Protein AF-A0A7X8UPE3-F1 (afdb_monomer)

Mean predicted aligned error: 8.44 Å

Sequence (335 aa):
MNKLCIMFLVTATVSAVQPLHAETIKPFEYFSVYSLGDIGSTASRSQADFDGAAGAGGDVWLTSSSIMSGSSDSYAMHAGGDFSVQWSGIVDGHVDAGGSIGMNGVTVTGNLYAGGDIYDYGWGNAMIGGSANAGGNVALSSRATVQASHSGVAYEPQVNHQAVSEDFRQTSEQVGNMAAMGSISNQYGKLVFVGSSGVNVVEVDQQTLRSAWGFTIIAPADAVVLINVLDTSVTLDSTTWEFQGGIEKEAVLLNMANAVTLALSQTNGVNILAPLASTQFQQGTVDGFLVVGNLYGGGQVSGGAFTGAIPEPVTSSLLAAAAMLLLRRRRTINS

Foldseek 3Di:
DDDDDDDDDDDDDPPPPDPDDLDPDPLQAAAQEEALEEEADPVFAEQAEEEAAYEYLYEHGHEVYEFHNPAQDAHRYEAAAEYEYEYCYEGRYEYEYQAEYEYAQYERLYEYFYQAEYEYPQHHAYEHNEEYAYCAYHYYDPRYYYPYYHGNHHGDGSDPSVVSLVVLLVLLVVLLPDDAPFEWDQDPLETEDEDEAEEGEYEDEQVSQQSHQAYEYAYAQNYAYEYEHADQEHEPADYHYHYHNNHDQLRYEYRHNNHQAYEAEEEDAHAYRANNYPYEHAEYEHLEGYYYNYHGHYYYYHPYGRPHDDDDPVVVVVVVVVVVVVVVVVVVVVD

pLDDT: mean 88.36, std 17.23, range [32.22, 98.75]

Radius of gyration: 24.31 Å; Cα contacts (8 Å, |Δi|>4): 967; chains: 1; bounding box: 47×86×64 Å

Secondary structure (DSSP, 8-state):
-------------------S------HHHHEEEEESS-BS-SSS-B--EEESEEEESS-EEEES-EEE-S-TTSEEEEESS-EEEEEEEEEESEEEESS-EEEEEEEESS-EEESS-EEE-SSS-EEESSEEEESS-EE--TTEE-SEEEESPPP--SS-HHHHHHHHHHHHHHHHTSPP-S-PEEETTEEEEE--SEEEEEEE-HHHHHH-SEEEEE--TTEEEEEEE--SEEEES-BEEEEETT--GGGEEEE-TT-SEEEE-S-B-SEEEEEEEEEEE-SSEEES-EEEEEEEE--EEES------PPPHHHHHHHHHHHHHHHHHHHSS--

Solvent-accessible surface area (backbone atoms only — not comparable to full-atom values): 16156 Å² total; per-residue (Å²): 143,81,86,86,81,85,81,83,82,80,82,78,79,80,74,78,80,73,78,85,71,60,72,86,75,54,60,50,73,55,34,15,34,38,18,48,28,27,32,26,34,98,92,48,51,13,37,32,37,34,40,28,21,34,37,20,35,23,35,34,21,38,31,57,21,42,28,42,35,86,37,48,90,38,61,14,37,42,21,45,23,33,33,32,43,32,49,72,23,40,33,33,7,21,38,39,18,52,22,31,35,42,38,21,19,26,39,30,48,13,37,39,39,14,38,24,33,33,34,47,77,78,50,62,54,29,38,33,62,25,40,41,37,6,33,34,47,60,53,69,45,98,49,48,47,61,73,44,78,36,56,62,39,85,61,76,77,76,65,62,41,69,61,49,40,48,49,51,43,52,49,30,48,52,61,57,68,52,73,64,76,59,70,70,44,77,59,94,50,26,36,39,35,77,54,52,74,39,82,36,33,33,68,46,50,48,69,62,58,56,66,16,65,24,39,38,42,34,20,35,60,69,23,23,41,41,36,34,33,72,41,46,63,41,59,49,72,46,42,48,63,43,67,33,71,60,27,56,56,40,25,34,38,42,32,20,52,56,13,48,32,34,38,32,56,26,50,32,56,42,21,37,39,22,51,57,8,46,28,42,25,61,29,44,33,36,44,15,20,41,34,24,18,24,40,34,40,34,25,33,36,30,74,46,31,50,72,45,84,74,83,68,77,60,61,62,53,52,49,50,51,51,50,51,52,52,57,54,57,61,59,69,74,78,113

Nearest PDB structures (foldseek):
  6eio-assembly1_A  TM=4.481E-01  e=5.326E-03  uncultured bacterium
  4nuh-assembly1_A  TM=4.992E-01  e=4.465E-02  Leucosporidium
  3wp9-assembly1_A  TM=4.685E-01  e=9.355E-02  Colwellia sp. SLW05
  6a8k-assembly1_A  TM=4.219E-01  e=1.293E-01  Fragilariopsis cylindrus
  5b5h-assembly1_A  TM=4.051E-01  e=1.485E-01  Typhula ishikariensis

Structure (mmCIF, N/CA/C/O backbone):
data_AF-A0A7X8UPE3-F1
#
_entry.id   AF-A0A7X8UPE3-F1
#
loop_
_atom_site.group_PDB
_atom_site.id
_atom_site.type_symbol
_atom_site.label_atom_id
_atom_site.label_alt_id
_atom_site.label_comp_id
_atom_site.label_asym_id
_atom_site.label_entity_id
_atom_site.label_seq_id
_atom_site.pdbx_PDB_ins_code
_atom_site.Cartn_x
_atom_site.Cartn_y
_atom_site.Cartn_z
_atom_site.occupancy
_atom_site.B_iso_or_equiv
_atom_site.auth_seq_id
_atom_site.auth_comp_id
_atom_site.auth_asym_id
_atom_site.auth_atom_id
_atom_site.pdbx_PDB_model_num
ATOM 1 N N . MET A 1 1 ? 18.181 -73.938 -11.596 1.00 41.88 1 MET A N 1
ATOM 2 C CA . MET A 1 1 ? 19.120 -72.819 -11.359 1.00 41.88 1 MET A CA 1
ATOM 3 C C . MET A 1 1 ? 18.610 -71.597 -12.112 1.00 41.88 1 MET A C 1
ATOM 5 O O . MET A 1 1 ? 19.017 -71.401 -13.244 1.00 41.88 1 MET A O 1
ATOM 9 N N . ASN A 1 2 ? 17.707 -70.810 -11.519 1.00 35.44 2 ASN A N 1
ATOM 10 C CA . ASN A 1 2 ? 17.216 -69.565 -12.121 1.00 35.44 2 ASN A CA 1
ATOM 11 C C . ASN A 1 2 ? 17.525 -68.408 -11.168 1.00 35.44 2 ASN A C 1
ATOM 13 O O . ASN A 1 2 ? 17.162 -68.450 -9.995 1.00 35.44 2 ASN A O 1
ATOM 17 N N . LYS A 1 3 ? 18.294 -67.442 -11.681 1.00 43.38 3 LYS A N 1
ATOM 18 C CA . LYS A 1 3 ? 18.873 -66.307 -10.958 1.00 43.38 3 LYS A CA 1
ATOM 19 C C . LYS A 1 3 ? 17.787 -65.302 -10.565 1.00 43.38 3 LYS A C 1
ATOM 21 O O . LYS A 1 3 ? 17.061 -64.807 -11.420 1.00 43.38 3 LYS A O 1
ATOM 26 N N . LEU A 1 4 ? 17.737 -64.990 -9.273 1.00 36.06 4 LEU A N 1
ATOM 27 C CA . LEU A 1 4 ? 16.983 -63.885 -8.692 1.00 36.06 4 LEU A CA 1
ATOM 28 C C . LEU A 1 4 ? 17.711 -62.573 -9.037 1.00 36.06 4 LEU A C 1
ATOM 30 O O . LEU A 1 4 ? 18.844 -62.367 -8.607 1.00 36.06 4 LEU A O 1
ATOM 34 N N . CYS A 1 5 ? 17.093 -61.716 -9.850 1.00 46.00 5 CYS A N 1
ATOM 35 C CA . CYS A 1 5 ? 17.631 -60.404 -10.205 1.00 46.00 5 CYS A CA 1
ATOM 36 C C . CYS A 1 5 ? 17.011 -59.362 -9.265 1.00 46.00 5 CYS A C 1
ATOM 38 O O . CYS A 1 5 ? 15.852 -58.988 -9.426 1.00 46.00 5 CYS A O 1
ATOM 40 N N . ILE A 1 6 ? 17.760 -58.950 -8.240 1.00 46.47 6 ILE A N 1
ATOM 41 C CA . ILE A 1 6 ? 17.358 -57.898 -7.299 1.00 46.47 6 ILE A CA 1
ATOM 42 C C . ILE A 1 6 ? 17.621 -56.549 -7.974 1.00 46.47 6 ILE A C 1
ATOM 44 O O . ILE A 1 6 ? 18.769 -56.179 -8.213 1.00 46.47 6 ILE A O 1
ATOM 48 N N . MET A 1 7 ? 16.550 -55.837 -8.313 1.00 43.53 7 MET A N 1
ATOM 49 C CA . MET A 1 7 ? 16.589 -54.491 -8.877 1.00 43.53 7 MET A CA 1
ATOM 50 C C . MET A 1 7 ? 16.612 -53.481 -7.722 1.00 43.53 7 MET A C 1
ATOM 52 O O . MET A 1 7 ? 15.623 -53.320 -7.012 1.00 43.53 7 MET A O 1
ATOM 56 N N . PHE A 1 8 ? 17.762 -52.842 -7.500 1.00 36.66 8 PHE A N 1
ATOM 57 C CA . PHE A 1 8 ? 17.907 -51.735 -6.554 1.00 36.66 8 PHE A CA 1
ATOM 58 C C . PHE A 1 8 ? 17.318 -50.463 -7.175 1.00 36.66 8 PHE A C 1
ATOM 60 O O . PHE A 1 8 ? 17.851 -49.940 -8.153 1.00 36.66 8 PHE A O 1
ATOM 67 N N . LEU A 1 9 ? 16.215 -49.972 -6.610 1.00 37.59 9 LEU A N 1
ATOM 68 C CA . LEU A 1 9 ? 15.663 -48.657 -6.917 1.00 37.59 9 LEU A CA 1
ATOM 69 C C . LEU A 1 9 ? 16.434 -47.620 -6.086 1.00 37.59 9 LEU A C 1
ATOM 71 O O . LEU A 1 9 ? 16.281 -47.558 -4.869 1.00 37.59 9 LEU A O 1
ATOM 75 N N . VAL A 1 10 ? 17.305 -46.847 -6.735 1.00 36.88 10 VAL A N 1
ATOM 76 C CA . VAL A 1 10 ? 17.992 -45.707 -6.116 1.00 36.88 10 VAL A CA 1
ATOM 77 C C . VAL A 1 10 ? 17.089 -44.488 -6.267 1.00 36.88 10 VAL A C 1
ATOM 79 O O . VAL A 1 10 ? 16.958 -43.932 -7.355 1.00 36.88 10 VAL A O 1
ATOM 82 N N . THR A 1 11 ? 16.436 -44.087 -5.180 1.00 37.97 11 THR A N 1
ATOM 83 C CA . THR A 1 11 ? 15.659 -42.847 -5.119 1.00 37.97 11 THR A CA 1
ATOM 84 C C . THR A 1 11 ? 16.636 -41.678 -4.997 1.00 37.97 11 THR A C 1
ATOM 86 O O . THR A 1 11 ? 17.198 -41.443 -3.930 1.00 37.97 11 THR A O 1
ATOM 89 N N . ALA A 1 12 ? 16.887 -40.964 -6.095 1.00 38.12 12 ALA A N 1
ATOM 90 C CA . ALA A 1 12 ? 17.659 -39.727 -6.059 1.00 38.12 12 ALA A CA 1
ATOM 91 C C . ALA A 1 12 ? 16.799 -38.623 -5.427 1.00 38.12 12 ALA A C 1
ATOM 93 O O . ALA A 1 12 ? 15.841 -38.143 -6.031 1.00 38.12 12 ALA A O 1
ATOM 94 N N . THR A 1 13 ? 17.119 -38.228 -4.196 1.00 38.00 13 THR A N 1
ATOM 95 C CA . THR A 1 13 ? 16.587 -37.003 -3.597 1.00 38.00 13 THR A CA 1
ATOM 96 C C . THR A 1 13 ? 17.258 -35.817 -4.277 1.00 38.00 13 THR A C 1
ATOM 98 O O . THR A 1 13 ? 18.436 -35.549 -4.046 1.00 38.00 13 THR A O 1
ATOM 101 N N . VAL A 1 14 ? 16.520 -35.120 -5.139 1.00 36.72 14 VAL A N 1
ATOM 102 C CA . VAL A 1 14 ? 16.924 -33.806 -5.642 1.00 36.72 14 VAL A CA 1
ATOM 103 C C . VAL A 1 14 ? 16.791 -32.828 -4.477 1.00 36.72 14 VAL A C 1
ATOM 105 O O . VAL A 1 14 ? 15.695 -32.377 -4.154 1.00 36.72 14 VAL A O 1
ATOM 108 N N . SER A 1 15 ? 17.901 -32.540 -3.800 1.00 35.50 15 SER A N 1
ATOM 109 C CA . SER A 1 15 ? 17.990 -31.387 -2.908 1.00 35.50 15 SER A CA 1
ATOM 110 C C . SER A 1 15 ? 17.950 -30.138 -3.781 1.00 35.50 15 SER A C 1
ATOM 112 O O . SER A 1 15 ? 18.930 -29.818 -4.452 1.00 35.50 15 SER A O 1
ATOM 114 N N . ALA A 1 16 ? 16.802 -29.462 -3.812 1.00 40.28 16 ALA A N 1
ATOM 115 C CA . ALA A 1 16 ? 16.708 -28.122 -4.367 1.00 40.28 16 ALA A CA 1
ATOM 116 C C . ALA A 1 16 ? 17.655 -27.224 -3.560 1.00 40.28 16 ALA A C 1
ATOM 118 O O . ALA A 1 16 ? 17.474 -27.029 -2.358 1.00 40.28 16 ALA A O 1
ATOM 119 N N . VAL A 1 17 ? 18.700 -26.729 -4.218 1.00 32.22 17 VAL A N 1
ATOM 120 C CA . VAL A 1 17 ? 19.528 -25.646 -3.696 1.00 32.22 17 VAL A CA 1
ATOM 121 C C . VAL A 1 17 ? 18.631 -24.414 -3.696 1.00 32.22 17 VAL A C 1
ATOM 123 O O . VAL A 1 17 ? 18.334 -23.869 -4.756 1.00 32.22 17 VAL A O 1
ATOM 126 N N . GLN A 1 18 ? 18.118 -24.031 -2.526 1.00 37.56 18 GLN A N 1
ATOM 127 C CA . GLN A 1 18 ? 17.455 -22.741 -2.378 1.00 37.56 18 GLN A CA 1
ATOM 128 C C . GLN A 1 18 ? 18.512 -21.646 -2.586 1.00 37.56 18 GLN A C 1
ATOM 130 O O . GLN A 1 18 ? 19.606 -21.766 -2.021 1.00 37.56 18 GLN A O 1
ATOM 135 N N . PRO A 1 19 ? 18.242 -20.621 -3.414 1.00 38.47 19 PRO A N 1
ATOM 136 C CA . PRO A 1 19 ? 19.160 -19.504 -3.566 1.00 38.47 19 PRO A CA 1
ATOM 137 C C . PRO A 1 19 ? 19.395 -18.826 -2.212 1.00 38.47 19 PRO A C 1
ATOM 139 O O . PRO A 1 19 ? 18.511 -18.775 -1.354 1.00 38.47 19 PRO A O 1
ATOM 142 N N . LEU A 1 20 ? 20.630 -18.364 -2.023 1.00 34.28 20 LEU A N 1
ATOM 143 C CA . LEU A 1 20 ? 21.103 -17.689 -0.822 1.00 34.28 20 LEU A CA 1
ATOM 144 C C . LEU A 1 20 ? 20.236 -16.442 -0.559 1.00 34.28 20 LEU A C 1
ATOM 146 O O . LEU A 1 20 ? 20.244 -15.514 -1.355 1.00 34.28 20 LEU A O 1
ATOM 150 N N . HIS A 1 21 ? 19.484 -16.490 0.543 1.00 38.34 21 HIS A N 1
ATOM 151 C CA . HIS A 1 21 ? 18.761 -15.425 1.247 1.00 38.34 21 HIS A CA 1
ATOM 152 C C . HIS A 1 21 ? 18.772 -14.020 0.611 1.00 38.34 21 HIS A C 1
ATOM 154 O O . HIS A 1 21 ? 19.684 -13.232 0.859 1.00 38.34 21 HIS A O 1
ATOM 160 N N . ALA A 1 22 ? 17.664 -13.659 -0.049 1.00 48.81 22 ALA A N 1
ATOM 161 C CA . ALA A 1 22 ? 17.124 -12.315 0.139 1.00 48.81 22 ALA A CA 1
ATOM 162 C C . ALA A 1 22 ? 16.981 -12.092 1.656 1.00 48.81 22 ALA A C 1
ATOM 164 O O . ALA A 1 22 ? 16.568 -13.012 2.377 1.00 48.81 22 ALA A O 1
ATOM 165 N N . GLU A 1 23 ? 17.393 -10.929 2.159 1.00 53.06 23 GLU A N 1
ATOM 166 C CA . GLU A 1 23 ? 17.145 -10.551 3.549 1.00 53.06 23 GLU A CA 1
ATOM 167 C C . GLU A 1 23 ? 15.670 -10.819 3.873 1.00 53.06 23 GLU A C 1
ATOM 169 O O . GLU A 1 23 ? 14.797 -10.558 3.044 1.00 53.06 23 GLU A O 1
ATOM 174 N N . THR A 1 24 ? 15.380 -11.423 5.030 1.00 70.88 24 THR A N 1
ATOM 175 C CA . THR A 1 24 ? 13.991 -11.696 5.413 1.00 70.88 24 THR A CA 1
ATOM 176 C C . THR A 1 24 ? 13.306 -10.361 5.673 1.00 70.88 24 THR A C 1
ATOM 178 O O . THR A 1 24 ? 13.353 -9.834 6.784 1.00 70.88 24 THR A O 1
ATOM 181 N N . ILE A 1 25 ? 12.697 -9.804 4.630 1.00 82.94 25 ILE A N 1
ATOM 182 C CA . ILE A 1 25 ? 11.876 -8.605 4.710 1.00 82.94 25 ILE A CA 1
ATOM 183 C C . ILE A 1 25 ? 10.758 -8.895 5.700 1.00 82.94 25 ILE A C 1
ATOM 185 O O . ILE A 1 25 ? 10.038 -9.882 5.554 1.00 82.94 25 ILE A O 1
ATOM 189 N N . LYS A 1 26 ? 10.628 -8.037 6.712 1.00 89.56 26 LYS A N 1
ATOM 190 C CA . LYS A 1 26 ? 9.495 -8.040 7.632 1.00 89.56 26 LYS A CA 1
ATOM 191 C C . LYS A 1 26 ? 8.388 -7.178 7.026 1.00 89.56 26 LYS A C 1
ATOM 193 O O . LYS A 1 26 ? 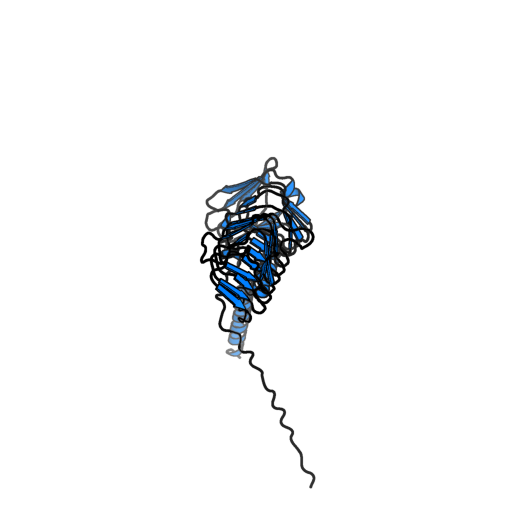8.512 -5.952 7.058 1.00 89.56 26 LYS A O 1
ATOM 198 N N . PRO A 1 27 ? 7.324 -7.763 6.460 1.00 91.69 27 PRO A N 1
ATOM 199 C CA . PRO A 1 27 ? 6.449 -7.017 5.559 1.00 91.69 27 PRO A CA 1
ATOM 200 C C . PRO A 1 27 ? 5.752 -5.815 6.207 1.00 91.69 27 PRO A C 1
ATOM 202 O O . PRO A 1 27 ? 5.665 -4.764 5.578 1.00 91.69 27 PRO A O 1
ATOM 205 N N . PHE A 1 28 ? 5.338 -5.942 7.473 1.00 90.88 28 PHE A N 1
ATOM 206 C CA . PHE A 1 28 ? 4.689 -4.878 8.256 1.00 90.88 28 PHE A CA 1
ATOM 207 C C . PHE A 1 28 ? 5.605 -3.700 8.630 1.00 90.88 28 PHE A C 1
ATOM 209 O O . PHE A 1 28 ? 5.109 -2.602 8.876 1.00 90.88 28 PHE A O 1
ATOM 216 N N . GLU A 1 29 ? 6.923 -3.924 8.689 1.00 89.75 29 GLU A N 1
ATOM 217 C CA . GLU A 1 29 ? 7.921 -2.880 8.979 1.00 89.75 29 GLU A CA 1
ATOM 218 C C . GLU A 1 29 ? 8.467 -2.245 7.689 1.00 89.75 29 GLU A C 1
ATOM 220 O O . GLU A 1 29 ? 9.027 -1.152 7.727 1.00 89.75 29 GLU A O 1
ATOM 225 N N . TYR A 1 30 ? 8.334 -2.938 6.554 1.00 91.94 30 TYR A N 1
ATOM 226 C CA . TYR A 1 30 ? 8.957 -2.554 5.293 1.00 91.94 30 TYR A CA 1
ATOM 227 C C . TYR A 1 30 ? 8.018 -1.786 4.363 1.00 91.94 30 TYR A C 1
ATOM 229 O O . TYR A 1 30 ? 8.342 -0.687 3.915 1.00 91.94 30 TYR A O 1
ATOM 237 N N . PHE A 1 31 ? 6.854 -2.364 4.059 1.00 94.38 31 PHE A N 1
ATOM 238 C CA . PHE A 1 31 ? 5.904 -1.752 3.140 1.00 94.38 31 PHE A CA 1
ATOM 239 C C . PHE A 1 31 ? 5.048 -0.724 3.870 1.00 94.38 31 PHE A C 1
ATOM 241 O O . PHE A 1 31 ? 4.570 -0.967 4.972 1.00 94.38 31 PHE A O 1
ATOM 248 N N . SER A 1 32 ? 4.800 0.410 3.224 1.00 95.44 32 SER A N 1
ATOM 249 C CA . SER A 1 32 ? 3.750 1.349 3.640 1.00 95.44 32 SER A CA 1
ATOM 250 C C . SER A 1 32 ? 2.418 0.996 2.980 1.00 95.44 32 SER A C 1
ATOM 252 O O . SER A 1 32 ? 1.364 1.077 3.612 1.00 95.44 32 SER A O 1
ATOM 254 N N . VAL A 1 33 ? 2.476 0.507 1.737 1.00 97.12 33 VAL A N 1
ATOM 255 C CA . VAL A 1 33 ? 1.335 -0.057 1.016 1.00 97.12 33 VAL A CA 1
ATOM 256 C C . VAL A 1 33 ? 1.715 -1.374 0.344 1.00 97.12 33 VAL A C 1
ATOM 258 O O . VAL A 1 33 ? 2.780 -1.482 -0.267 1.00 97.12 33 VAL A O 1
ATOM 261 N N . TYR A 1 34 ? 0.836 -2.371 0.426 1.00 97.94 34 TYR A N 1
ATOM 262 C CA . TYR A 1 34 ? 0.994 -3.618 -0.314 1.00 97.94 34 TYR A CA 1
ATOM 263 C C . TYR A 1 34 ? -0.334 -4.130 -0.880 1.00 97.94 34 TYR A C 1
ATOM 265 O O . TYR A 1 34 ? -1.337 -4.231 -0.173 1.00 97.94 34 TYR A O 1
ATOM 273 N N . SER A 1 35 ? -0.333 -4.494 -2.158 1.00 98.56 35 SER A N 1
ATOM 274 C CA . SER A 1 35 ? -1.429 -5.223 -2.797 1.00 98.56 35 SER A CA 1
ATOM 275 C C . SER A 1 35 ? -1.025 -6.682 -3.003 1.00 98.56 35 SER A C 1
ATOM 277 O O . SER A 1 35 ? 0.041 -6.951 -3.546 1.00 98.56 35 SER A O 1
ATOM 279 N N . LEU A 1 36 ? -1.841 -7.649 -2.581 1.00 98.62 36 LEU A N 1
ATOM 280 C CA . LEU A 1 36 ? -1.551 -9.072 -2.828 1.00 98.62 36 LEU A CA 1
ATOM 281 C C . LEU A 1 36 ? -1.682 -9.427 -4.320 1.00 98.62 36 LEU A C 1
ATOM 283 O O . LEU A 1 36 ? -1.036 -10.356 -4.798 1.00 98.62 36 LEU A O 1
ATOM 287 N N . GLY A 1 37 ? -2.519 -8.690 -5.043 1.00 98.56 37 GLY A N 1
ATOM 288 C CA . GLY A 1 37 ? -2.701 -8.741 -6.485 1.00 98.56 37 GLY A CA 1
ATOM 289 C C . GLY A 1 37 ? -2.183 -7.458 -7.118 1.00 98.56 37 GLY A C 1
ATOM 290 O O . GLY A 1 37 ? -1.025 -7.089 -6.919 1.00 98.56 37 GLY A O 1
ATOM 291 N N . ASP A 1 38 ? -3.045 -6.772 -7.861 1.00 98.62 38 ASP A N 1
ATOM 292 C CA . ASP A 1 38 ? -2.647 -5.641 -8.695 1.00 98.62 38 ASP A CA 1
ATOM 293 C C . ASP A 1 38 ? -2.796 -4.293 -7.974 1.00 98.62 38 ASP A C 1
ATOM 295 O O . ASP A 1 38 ? -3.618 -4.123 -7.063 1.00 98.62 38 ASP A O 1
ATOM 299 N N . ILE A 1 39 ? -2.032 -3.300 -8.431 1.00 98.50 39 ILE A N 1
ATOM 300 C CA . ILE A 1 39 ? -2.294 -1.879 -8.184 1.00 98.50 39 ILE A CA 1
ATOM 301 C C . ILE A 1 39 ? -2.672 -1.242 -9.520 1.00 98.50 39 ILE A C 1
ATOM 303 O O . ILE A 1 39 ? -1.837 -1.084 -10.404 1.00 98.50 39 ILE A O 1
ATOM 307 N N . GLY A 1 40 ? -3.926 -0.833 -9.679 1.00 98.00 40 GLY A N 1
ATOM 308 C CA . GLY A 1 40 ? -4.448 -0.341 -10.947 1.00 98.00 40 GLY A CA 1
ATOM 309 C C . GLY A 1 40 ? -4.645 -1.455 -11.979 1.00 98.00 40 GLY A C 1
ATOM 310 O O . GLY A 1 40 ? -4.561 -2.643 -11.695 1.00 98.00 40 GLY A O 1
ATOM 311 N N . SER A 1 41 ? -4.959 -1.061 -13.208 1.00 97.06 41 SER A N 1
ATOM 312 C CA . SER A 1 41 ? -5.021 -1.956 -14.368 1.00 97.06 41 SER A CA 1
ATOM 313 C C . SER A 1 41 ? -4.710 -1.189 -15.652 1.00 97.06 41 SER A C 1
ATOM 315 O O . SER A 1 41 ? -4.691 0.045 -15.670 1.00 97.06 41 SER A O 1
ATOM 317 N N . THR A 1 42 ? -4.558 -1.902 -16.767 1.00 94.00 42 THR A N 1
ATOM 318 C CA . THR A 1 42 ? -4.442 -1.290 -18.103 1.00 94.00 42 THR A CA 1
ATOM 319 C C . THR A 1 42 ? -5.642 -0.411 -18.473 1.00 94.00 42 THR A C 1
ATOM 321 O O . THR A 1 42 ? -5.471 0.594 -19.161 1.00 94.00 42 THR A O 1
ATOM 324 N N . ALA A 1 43 ? -6.846 -0.760 -18.006 1.00 93.75 43 ALA A N 1
ATOM 325 C CA . ALA A 1 43 ? -8.075 -0.003 -18.251 1.00 93.75 43 ALA A CA 1
ATOM 326 C C . ALA A 1 43 ? -8.289 1.148 -17.253 1.00 93.75 43 ALA A C 1
ATOM 328 O O . ALA A 1 43 ? -9.012 2.095 -17.554 1.00 93.75 43 ALA A O 1
ATOM 329 N N . SER A 1 44 ? -7.680 1.065 -16.069 1.00 93.06 44 SER A N 1
ATOM 330 C CA . SER A 1 44 ? -7.849 2.030 -14.984 1.00 93.06 44 SER A CA 1
ATOM 331 C C . SER A 1 44 ? -6.558 2.131 -14.176 1.00 93.06 44 SER A C 1
ATOM 333 O O . SER A 1 44 ? -6.405 1.475 -13.142 1.00 93.06 44 SER A O 1
ATOM 335 N N . ARG A 1 45 ? -5.620 2.946 -14.670 1.00 95.31 45 ARG A N 1
ATOM 336 C CA . ARG A 1 45 ? -4.368 3.258 -13.968 1.00 95.31 45 ARG A CA 1
ATOM 337 C C . ARG A 1 45 ? -4.669 3.986 -12.657 1.00 95.31 45 ARG A C 1
ATOM 339 O O . ARG A 1 45 ? -5.539 4.852 -12.622 1.00 95.31 45 ARG A O 1
ATOM 346 N N . SER A 1 46 ? -3.948 3.630 -11.604 1.00 94.88 46 SER A N 1
ATOM 347 C CA . SER A 1 46 ? -4.062 4.247 -10.285 1.00 94.88 46 SER A CA 1
ATOM 348 C C . SER A 1 46 ? -3.360 5.605 -10.278 1.00 94.88 46 SER A C 1
ATOM 350 O O . SER A 1 46 ? -2.234 5.704 -10.761 1.00 94.88 46 SER A O 1
ATOM 352 N N . GLN A 1 47 ? -4.006 6.631 -9.727 1.00 94.50 47 GLN A N 1
ATOM 353 C CA . GLN A 1 47 ? -3.429 7.962 -9.509 1.00 94.50 47 GLN A CA 1
ATOM 354 C C . GLN A 1 47 ? -3.119 8.147 -8.024 1.00 94.50 47 GLN A C 1
ATOM 356 O O . GLN A 1 47 ? -3.689 9.00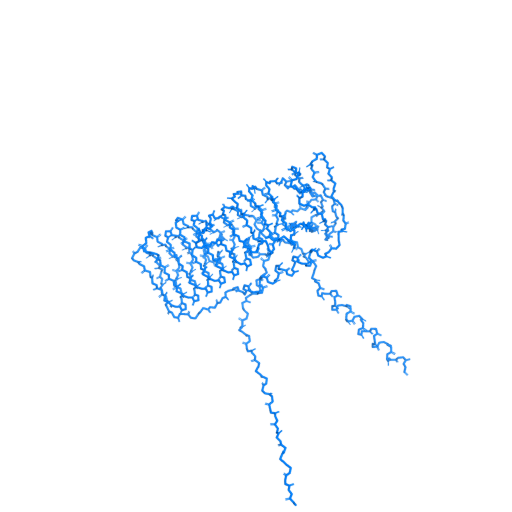3 -7.360 1.00 94.50 47 GLN A O 1
ATOM 361 N N . ALA A 1 48 ? -2.309 7.248 -7.478 1.00 91.69 48 ALA A N 1
ATOM 362 C CA . ALA A 1 48 ? -2.042 7.191 -6.046 1.00 91.69 48 ALA A CA 1
ATOM 363 C C . ALA A 1 48 ? -0.702 7.838 -5.687 1.00 91.69 48 ALA A C 1
ATOM 365 O O . ALA A 1 48 ? 0.217 7.833 -6.509 1.00 91.69 48 ALA A O 1
ATOM 366 N N . ASP A 1 49 ? -0.608 8.332 -4.456 1.00 95.38 49 ASP A N 1
ATOM 367 C CA . ASP A 1 49 ? 0.622 8.845 -3.857 1.00 95.38 49 ASP A CA 1
ATOM 368 C C . ASP A 1 49 ? 0.993 7.987 -2.645 1.00 95.38 49 ASP A C 1
ATOM 370 O O . ASP A 1 49 ? 0.159 7.747 -1.770 1.00 95.38 49 ASP A O 1
ATOM 374 N N . PHE A 1 50 ? 2.227 7.497 -2.593 1.00 96.00 50 PHE A N 1
ATOM 375 C CA . PHE A 1 50 ? 2.695 6.614 -1.527 1.00 96.00 50 PHE A CA 1
ATOM 376 C C . PHE A 1 50 ? 3.953 7.182 -0.875 1.00 96.00 50 PHE A C 1
ATOM 378 O O . PHE A 1 50 ? 4.973 7.346 -1.543 1.00 96.00 50 PHE A O 1
ATOM 385 N N . ASP A 1 51 ? 3.905 7.419 0.434 1.00 95.06 51 ASP A N 1
ATOM 386 C CA . ASP A 1 51 ? 5.098 7.716 1.225 1.00 95.06 51 ASP A CA 1
ATOM 387 C C . ASP A 1 51 ? 5.621 6.411 1.838 1.00 95.06 51 ASP A C 1
ATOM 389 O O . ASP A 1 51 ? 4.935 5.775 2.637 1.00 95.06 51 ASP A O 1
ATOM 393 N N . GLY A 1 52 ? 6.837 6.016 1.460 1.00 93.50 52 GLY A N 1
ATOM 394 C CA . GLY A 1 52 ? 7.470 4.749 1.825 1.00 93.50 52 GLY A CA 1
ATOM 395 C C . GLY A 1 52 ? 7.494 3.720 0.689 1.00 93.50 52 GLY A C 1
ATOM 396 O O . GLY A 1 52 ? 7.084 3.992 -0.440 1.00 93.50 52 GLY A O 1
ATOM 397 N N . ALA A 1 53 ? 8.019 2.527 0.984 1.00 94.62 53 ALA A N 1
ATOM 398 C CA . ALA A 1 53 ? 8.082 1.442 0.009 1.00 94.62 53 ALA A CA 1
ATOM 399 C C . ALA A 1 53 ? 6.676 0.904 -0.305 1.00 94.62 53 ALA A C 1
ATOM 401 O O . ALA A 1 53 ? 5.876 0.628 0.597 1.00 94.62 53 ALA A O 1
ATOM 402 N N . ALA A 1 54 ? 6.392 0.728 -1.591 1.00 96.75 54 ALA A N 1
ATOM 403 C CA . ALA A 1 54 ? 5.157 0.167 -2.114 1.00 96.75 54 ALA A CA 1
ATOM 404 C C . ALA A 1 54 ? 5.412 -1.202 -2.757 1.00 96.75 54 ALA A C 1
ATOM 406 O O . ALA A 1 54 ? 6.486 -1.469 -3.303 1.00 96.75 54 ALA A O 1
ATOM 407 N N . GLY A 1 55 ? 4.419 -2.087 -2.703 1.00 97.12 55 GLY A N 1
ATOM 408 C CA . GLY A 1 55 ? 4.532 -3.411 -3.300 1.00 97.12 55 GLY A CA 1
ATOM 409 C C . GLY A 1 55 ? 3.228 -3.944 -3.874 1.00 97.12 55 GLY A C 1
ATOM 410 O O . GLY A 1 55 ? 2.142 -3.627 -3.394 1.00 97.12 55 GLY A O 1
ATOM 411 N N . ALA A 1 56 ? 3.343 -4.782 -4.896 1.00 98.56 56 ALA A N 1
ATOM 412 C CA . ALA A 1 56 ? 2.237 -5.553 -5.440 1.00 98.56 56 ALA A CA 1
ATOM 413 C C . ALA A 1 56 ? 2.694 -6.977 -5.751 1.00 98.56 56 ALA A C 1
ATOM 415 O O . ALA A 1 56 ? 3.768 -7.168 -6.320 1.00 98.56 56 ALA A O 1
ATOM 416 N N . GLY A 1 57 ? 1.902 -7.982 -5.391 1.00 98.25 57 GLY A N 1
ATOM 417 C CA . GLY A 1 57 ? 2.144 -9.362 -5.812 1.00 98.25 57 GLY A CA 1
ATOM 418 C C . GLY A 1 57 ? 1.912 -9.583 -7.310 1.00 98.25 57 GLY A C 1
ATOM 419 O O . GLY A 1 57 ? 2.532 -10.471 -7.891 1.00 98.25 57 GLY A O 1
ATOM 420 N N . GLY A 1 58 ? 1.058 -8.762 -7.924 1.00 98.38 58 GLY A N 1
ATOM 421 C CA . GLY A 1 58 ? 0.745 -8.753 -9.350 1.00 98.38 58 GLY A CA 1
ATOM 422 C C . GLY A 1 58 ? 1.332 -7.552 -10.092 1.00 98.38 58 GLY A C 1
ATOM 423 O O . GLY A 1 58 ? 2.469 -7.138 -9.840 1.00 98.38 58 GLY A O 1
ATOM 424 N N . ASP A 1 59 ? 0.546 -7.018 -11.025 1.00 98.69 59 ASP A N 1
ATOM 425 C CA . ASP A 1 59 ? 0.933 -5.909 -11.893 1.00 98.69 59 ASP A CA 1
ATOM 426 C C . ASP A 1 59 ? 0.649 -4.550 -11.250 1.00 98.69 59 ASP A C 1
ATOM 428 O O . ASP A 1 59 ? -0.265 -4.372 -10.440 1.00 98.69 59 ASP A O 1
ATOM 432 N N . VAL A 1 60 ? 1.401 -3.538 -11.670 1.00 98.62 60 VAL A N 1
ATOM 433 C CA . VAL A 1 60 ? 1.282 -2.170 -11.167 1.00 98.62 60 VAL A CA 1
ATOM 434 C C . VAL A 1 60 ? 1.139 -1.204 -12.329 1.00 98.62 60 VAL A C 1
ATOM 436 O O . VAL A 1 60 ? 2.028 -1.049 -13.161 1.00 98.62 60 VAL A O 1
ATOM 439 N N . TRP A 1 61 ? 0.015 -0.501 -12.360 1.00 98.06 61 TRP A N 1
ATOM 440 C CA . TRP A 1 61 ? -0.392 0.412 -13.416 1.00 98.06 61 TRP A CA 1
ATOM 441 C C . TRP A 1 61 ? -0.677 1.786 -12.817 1.00 98.06 61 TRP A C 1
ATOM 443 O O . TRP A 1 61 ? -1.776 2.042 -12.328 1.00 98.06 61 TRP A O 1
ATOM 453 N N . LEU A 1 62 ? 0.298 2.691 -12.884 1.00 97.00 62 LEU A N 1
ATOM 454 C CA . LEU A 1 62 ? 0.217 4.032 -12.299 1.00 97.00 62 LEU A CA 1
ATOM 455 C C . LEU A 1 62 ? 0.063 5.127 -13.359 1.00 97.00 62 LEU A C 1
ATOM 457 O O . LEU A 1 62 ? 0.515 4.988 -14.503 1.00 97.00 62 LEU A O 1
ATOM 461 N N . THR A 1 63 ? -0.567 6.233 -12.979 1.00 95.75 63 THR A N 1
ATOM 462 C CA . THR A 1 63 ? -0.660 7.460 -13.773 1.00 95.75 63 THR A CA 1
ATOM 463 C C . THR A 1 63 ? -0.568 8.675 -12.866 1.00 95.75 63 THR A C 1
ATOM 465 O O . THR A 1 63 ? -1.334 8.756 -11.922 1.00 95.75 63 THR A O 1
ATOM 468 N N . SER A 1 64 ? 0.309 9.641 -13.150 1.00 94.56 64 SER A N 1
ATOM 469 C CA . SER A 1 64 ? 0.397 10.885 -12.350 1.00 94.56 64 SER A CA 1
ATOM 470 C C . SER A 1 64 ? 0.497 10.636 -10.845 1.00 94.56 64 SER A C 1
ATOM 472 O O . SER A 1 64 ? -0.189 11.278 -10.056 1.00 94.56 64 SER A O 1
ATOM 474 N N . SER A 1 65 ? 1.356 9.677 -10.501 1.00 95.00 65 SER A N 1
ATOM 475 C CA . SER A 1 65 ? 1.593 9.158 -9.156 1.00 95.00 65 SER A CA 1
ATOM 476 C C . SER A 1 65 ? 2.971 9.536 -8.638 1.00 95.00 65 SER A C 1
ATOM 478 O O . SER A 1 65 ? 3.931 9.594 -9.416 1.00 95.00 65 SER A O 1
ATOM 480 N N . SER A 1 66 ? 3.088 9.692 -7.324 1.00 95.62 66 SER A N 1
ATOM 481 C CA . SER A 1 66 ? 4.369 9.764 -6.628 1.00 95.62 66 SER A CA 1
ATOM 482 C C . SER A 1 66 ? 4.579 8.583 -5.677 1.00 95.62 66 SER A C 1
ATOM 484 O O . SER A 1 66 ? 3.659 8.140 -4.997 1.00 95.62 66 SER A O 1
ATOM 486 N N . ILE A 1 67 ? 5.797 8.046 -5.644 1.00 95.69 67 ILE A N 1
ATOM 487 C CA . ILE A 1 67 ? 6.237 7.072 -4.643 1.00 95.69 67 ILE A CA 1
ATOM 488 C C . ILE A 1 67 ? 7.506 7.628 -4.016 1.00 95.69 67 ILE A C 1
ATOM 490 O O . ILE A 1 67 ? 8.515 7.790 -4.703 1.00 95.69 67 ILE A O 1
ATOM 494 N N . MET A 1 68 ? 7.452 7.933 -2.727 1.00 93.62 68 MET A N 1
ATOM 495 C CA . MET A 1 68 ? 8.498 8.645 -2.009 1.00 93.62 68 MET A CA 1
ATOM 496 C C . MET A 1 68 ? 9.099 7.733 -0.942 1.00 93.62 68 MET A C 1
ATOM 498 O O . MET A 1 68 ? 8.660 7.743 0.204 1.00 93.62 68 MET A O 1
ATOM 502 N N . SER A 1 69 ? 10.114 6.937 -1.294 1.00 85.56 69 SER A N 1
ATOM 503 C CA . SER A 1 69 ? 10.740 6.013 -0.329 1.00 85.56 69 SER A CA 1
ATOM 504 C C . SER A 1 69 ? 11.619 6.715 0.717 1.00 85.56 69 SER A C 1
ATOM 506 O O . SER A 1 69 ? 12.015 6.106 1.710 1.00 85.56 69 SER A O 1
ATOM 508 N N . GLY A 1 70 ? 11.927 8.001 0.502 1.00 79.50 70 GLY A N 1
ATOM 509 C CA . GLY A 1 70 ? 12.763 8.820 1.381 1.00 79.50 70 GLY A CA 1
ATOM 510 C C . GLY A 1 70 ? 14.263 8.743 1.076 1.00 79.50 70 GLY A C 1
ATOM 511 O O . GLY A 1 70 ? 15.043 9.437 1.729 1.00 79.50 70 GLY A O 1
ATOM 512 N N . SER A 1 71 ? 14.678 7.924 0.101 1.00 82.69 71 SER A N 1
ATOM 513 C CA . SER A 1 71 ? 16.059 7.848 -0.386 1.00 82.69 71 SER A CA 1
ATOM 514 C C . SER A 1 71 ? 16.135 7.254 -1.795 1.00 82.69 71 SER A C 1
ATOM 516 O O . SER A 1 71 ? 15.516 6.232 -2.078 1.00 82.69 71 SER A O 1
ATOM 518 N N . SER A 1 72 ? 16.997 7.805 -2.654 1.00 81.56 72 SER A N 1
ATOM 519 C CA . SER A 1 72 ? 17.267 7.252 -3.991 1.00 81.56 72 SER A CA 1
ATOM 520 C C . SER A 1 72 ? 17.932 5.868 -3.975 1.00 81.56 72 SER A C 1
ATOM 522 O O . SER A 1 72 ? 17.885 5.153 -4.980 1.00 81.56 72 SER A O 1
ATOM 524 N N . ASP A 1 73 ? 18.549 5.503 -2.847 1.00 88.12 73 ASP A N 1
ATOM 525 C CA . ASP A 1 73 ? 19.255 4.230 -2.644 1.00 88.12 73 ASP A CA 1
ATOM 526 C C . ASP A 1 73 ? 18.353 3.135 -2.048 1.00 88.12 73 ASP A C 1
ATOM 528 O O . ASP A 1 73 ? 18.753 1.974 -1.963 1.00 88.12 73 ASP A O 1
ATOM 532 N N . SER A 1 74 ? 17.136 3.492 -1.629 1.00 92.06 74 SER A N 1
ATOM 533 C CA . SER A 1 74 ? 16.126 2.545 -1.152 1.00 92.06 74 SER A CA 1
ATOM 534 C C . SER A 1 74 ? 15.277 2.035 -2.312 1.00 92.06 74 SER A C 1
ATOM 536 O O . SER A 1 74 ? 15.154 2.694 -3.344 1.00 92.06 74 SER A O 1
ATOM 538 N N . TYR A 1 75 ? 14.635 0.878 -2.146 1.00 94.56 75 TYR A N 1
ATOM 539 C CA . TYR A 1 75 ? 13.580 0.462 -3.067 1.00 94.56 75 TYR A CA 1
ATOM 540 C C . TYR A 1 75 ? 12.291 1.215 -2.753 1.00 94.56 75 TYR A C 1
ATOM 542 O O . TYR A 1 75 ? 11.818 1.233 -1.618 1.00 94.56 75 TYR A O 1
ATOM 550 N N . ALA A 1 76 ? 11.741 1.848 -3.782 1.00 96.31 76 ALA A N 1
ATOM 551 C CA . ALA A 1 76 ? 10.460 2.527 -3.710 1.00 96.31 76 ALA A CA 1
ATOM 552 C C . ALA A 1 76 ? 9.314 1.598 -4.091 1.00 96.31 76 ALA A C 1
ATOM 554 O O . ALA A 1 76 ? 8.225 1.714 -3.537 1.00 96.31 76 ALA A O 1
ATOM 555 N N . MET A 1 77 ? 9.548 0.689 -5.039 1.00 97.06 77 MET A N 1
ATOM 556 C CA . MET A 1 77 ? 8.488 -0.113 -5.628 1.00 97.06 77 MET A CA 1
ATOM 557 C C . MET A 1 77 ? 8.959 -1.526 -5.963 1.00 97.06 77 MET A C 1
ATOM 559 O O . MET A 1 77 ? 9.963 -1.684 -6.655 1.00 97.06 77 MET A O 1
ATOM 563 N N . HIS A 1 78 ? 8.156 -2.510 -5.552 1.00 97.88 78 HIS A N 1
ATOM 564 C CA . HIS A 1 78 ? 8.309 -3.923 -5.899 1.00 97.88 78 HIS A CA 1
ATOM 565 C C . HIS A 1 78 ? 7.059 -4.446 -6.611 1.00 97.88 78 HIS A C 1
ATOM 567 O O . HIS A 1 78 ? 5.975 -4.453 -6.023 1.00 97.88 78 HIS A O 1
ATOM 573 N N . ALA A 1 79 ? 7.181 -4.932 -7.842 1.00 98.38 79 ALA A N 1
ATOM 574 C CA . ALA A 1 79 ? 6.082 -5.567 -8.568 1.00 98.38 79 ALA A CA 1
ATOM 575 C C . ALA A 1 79 ? 6.396 -7.042 -8.852 1.00 98.38 79 ALA A C 1
ATOM 577 O O . ALA A 1 79 ? 7.424 -7.365 -9.441 1.00 98.38 79 ALA A O 1
ATOM 578 N N . GLY A 1 80 ? 5.495 -7.954 -8.486 1.00 98.12 80 GLY A N 1
ATOM 579 C CA . GLY A 1 80 ? 5.635 -9.362 -8.861 1.00 98.12 80 GLY A CA 1
ATOM 580 C C . GLY A 1 80 ? 5.436 -9.595 -10.365 1.00 98.12 80 GLY A C 1
ATOM 581 O O . GLY A 1 80 ? 6.053 -10.497 -10.932 1.00 98.12 80 GLY A O 1
ATOM 582 N N . GLY A 1 81 ? 4.608 -8.765 -11.006 1.00 98.31 81 GLY A N 1
ATOM 583 C CA . GLY A 1 81 ? 4.346 -8.749 -12.445 1.00 98.31 81 GLY A CA 1
ATOM 584 C C . GLY A 1 81 ? 4.974 -7.549 -13.156 1.00 98.31 81 GLY A C 1
ATOM 585 O O . GLY A 1 81 ? 6.117 -7.175 -12.886 1.00 98.31 81 GLY A O 1
ATOM 586 N N . ASP A 1 82 ? 4.234 -6.958 -14.090 1.00 98.69 82 ASP A N 1
ATOM 587 C CA . ASP A 1 82 ? 4.655 -5.780 -14.847 1.00 98.69 82 ASP A CA 1
ATOM 588 C C . ASP A 1 82 ? 4.541 -4.502 -14.002 1.00 98.69 82 ASP A C 1
ATOM 590 O O . ASP A 1 82 ? 3.579 -4.300 -13.262 1.00 98.69 82 ASP A O 1
ATOM 594 N N . PHE A 1 83 ? 5.485 -3.575 -14.172 1.00 98.44 83 PHE A N 1
ATOM 595 C CA . PHE A 1 83 ? 5.381 -2.221 -13.632 1.00 98.44 83 PHE A CA 1
ATOM 596 C C . PHE A 1 83 ? 5.266 -1.220 -14.775 1.00 98.44 83 PHE A C 1
ATOM 598 O O . PHE A 1 83 ? 6.181 -1.034 -15.578 1.00 98.44 83 PHE A O 1
ATOM 605 N N . SER A 1 84 ? 4.140 -0.518 -14.850 1.00 97.44 84 SER A N 1
ATOM 606 C CA . SER A 1 84 ? 3.950 0.538 -15.824 1.00 97.44 84 SER A CA 1
ATOM 607 C C . SER A 1 84 ? 3.461 1.830 -15.205 1.00 97.44 84 SER A C 1
ATOM 609 O O . SER A 1 84 ? 2.355 1.922 -14.681 1.00 97.44 84 SER A O 1
ATOM 611 N N . VAL A 1 85 ? 4.228 2.889 -15.426 1.00 95.56 85 VAL A N 1
ATOM 612 C CA . VAL A 1 85 ? 3.940 4.239 -14.948 1.00 95.56 85 VAL A CA 1
ATOM 613 C C . VAL A 1 85 ? 3.929 5.210 -16.121 1.00 95.56 85 VAL A C 1
ATOM 615 O O . VAL A 1 85 ? 4.803 5.189 -16.991 1.00 95.56 85 VAL A O 1
ATOM 618 N N . GLN A 1 86 ? 2.898 6.044 -16.176 1.00 93.25 86 GLN A N 1
ATOM 619 C CA . GLN A 1 86 ? 2.737 7.049 -17.220 1.00 93.25 86 GLN A CA 1
ATOM 620 C C . GLN A 1 86 ? 2.420 8.417 -16.608 1.00 93.25 86 GLN A C 1
ATOM 622 O O . GLN A 1 86 ? 1.861 8.495 -15.521 1.00 93.25 86 GLN A O 1
ATOM 627 N N . TRP A 1 87 ? 2.727 9.485 -17.343 1.00 90.06 87 TRP A N 1
ATOM 628 C CA . TRP A 1 87 ? 2.282 10.860 -17.087 1.00 90.06 87 TRP A CA 1
ATOM 629 C C . TRP A 1 87 ? 2.761 11.473 -15.768 1.00 90.06 87 TRP A C 1
ATOM 631 O O . TRP A 1 87 ? 2.138 11.271 -14.737 1.00 90.06 87 TRP A O 1
ATOM 641 N N . SER A 1 88 ? 3.788 12.323 -15.814 1.00 83.19 88 SER A N 1
ATOM 642 C CA . SER A 1 88 ? 4.246 13.157 -14.688 1.00 83.19 88 SER A CA 1
ATOM 643 C C . SER A 1 88 ? 4.434 12.397 -13.366 1.00 83.19 88 SER A C 1
ATOM 645 O O . SER A 1 88 ? 4.118 12.929 -12.306 1.00 83.19 88 SER A O 1
ATOM 647 N N . GLY A 1 89 ? 4.929 11.158 -13.429 1.00 88.44 89 GLY A N 1
ATOM 648 C CA . GLY A 1 89 ? 5.173 10.340 -12.241 1.00 88.44 89 GLY A CA 1
ATOM 649 C C . GLY A 1 89 ? 6.554 10.580 -11.626 1.00 88.44 89 GLY A C 1
ATOM 650 O O . GLY A 1 89 ? 7.509 10.887 -12.346 1.00 88.44 89 GLY A O 1
ATOM 651 N N . ILE A 1 90 ? 6.672 10.396 -10.312 1.00 94.75 90 ILE A N 1
ATOM 652 C CA . ILE A 1 90 ? 7.955 10.409 -9.595 1.00 94.75 90 ILE A CA 1
ATOM 653 C C . ILE A 1 90 ? 8.066 9.128 -8.775 1.00 94.75 90 ILE A C 1
ATOM 655 O O . ILE A 1 90 ? 7.182 8.816 -7.990 1.00 94.75 90 ILE A O 1
ATOM 659 N N . VAL A 1 91 ? 9.161 8.399 -8.941 1.00 96.62 91 VAL A N 1
ATOM 660 C CA . VAL A 1 91 ? 9.508 7.254 -8.101 1.00 96.62 91 VAL A CA 1
ATOM 661 C C . VAL A 1 91 ? 10.871 7.536 -7.489 1.00 96.62 91 VAL A C 1
ATOM 663 O O . VAL A 1 91 ? 11.898 7.483 -8.168 1.00 96.62 91 VAL A O 1
ATOM 666 N N . ASP A 1 92 ? 10.874 7.913 -6.217 1.00 95.69 92 ASP A N 1
ATOM 667 C CA . ASP A 1 92 ? 12.089 8.215 -5.478 1.00 95.69 92 ASP A CA 1
ATOM 668 C C . ASP A 1 92 ? 12.666 6.942 -4.862 1.00 95.69 92 ASP A C 1
ATOM 670 O O . ASP A 1 92 ? 12.288 6.556 -3.757 1.00 95.69 92 ASP A O 1
ATOM 674 N N . GLY A 1 93 ? 13.534 6.270 -5.614 1.00 96.69 93 GLY A N 1
ATOM 675 C CA . GLY A 1 93 ? 14.189 5.025 -5.234 1.00 96.69 93 GLY A CA 1
ATOM 676 C C . GLY A 1 93 ? 14.387 4.075 -6.411 1.00 96.69 93 GLY A C 1
ATOM 677 O O . GLY A 1 93 ? 14.195 4.422 -7.581 1.00 96.69 93 GLY A O 1
ATOM 678 N N . HIS A 1 94 ? 14.809 2.859 -6.089 1.00 97.31 94 HIS A N 1
ATOM 679 C CA . HIS A 1 94 ? 14.897 1.736 -7.012 1.00 97.31 94 HIS A CA 1
ATOM 680 C C . HIS A 1 94 ? 13.513 1.134 -7.280 1.00 97.31 94 HIS A C 1
ATOM 682 O O . HIS A 1 94 ? 12.627 1.168 -6.421 1.00 97.31 94 HIS A O 1
ATOM 688 N N . VAL A 1 95 ? 13.352 0.555 -8.468 1.00 97.88 95 VAL A N 1
ATOM 689 C CA . VAL A 1 95 ? 12.165 -0.214 -8.853 1.00 97.88 95 VAL A CA 1
ATOM 690 C C . VAL A 1 95 ? 12.603 -1.581 -9.334 1.00 97.88 95 VAL A C 1
ATOM 692 O O . VAL A 1 95 ? 13.474 -1.676 -10.205 1.00 97.88 95 VAL A O 1
ATOM 695 N N . ASP A 1 96 ? 11.965 -2.625 -8.825 1.00 96.88 96 ASP A N 1
ATOM 696 C CA . ASP A 1 96 ? 12.066 -3.959 -9.394 1.00 96.88 96 ASP A CA 1
ATOM 697 C C . ASP A 1 96 ? 10.699 -4.531 -9.775 1.00 96.88 96 ASP A C 1
ATOM 699 O O . ASP A 1 96 ? 9.686 -4.315 -9.110 1.00 96.88 96 ASP A O 1
ATOM 703 N N . ALA A 1 97 ? 10.682 -5.241 -10.899 1.00 98.44 97 ALA A N 1
ATOM 704 C CA . ALA A 1 97 ? 9.503 -5.885 -11.447 1.00 98.44 97 ALA A CA 1
ATOM 705 C C . ALA A 1 97 ? 9.860 -7.290 -11.941 1.00 98.44 97 ALA A C 1
ATOM 707 O O . ALA A 1 97 ? 10.806 -7.459 -12.713 1.00 98.44 97 ALA A O 1
ATOM 708 N N . GLY A 1 98 ? 9.088 -8.300 -11.539 1.00 98.12 98 GLY A N 1
ATOM 709 C CA . GLY A 1 98 ? 9.230 -9.661 -12.061 1.00 98.12 98 GLY A CA 1
ATOM 710 C C . GLY A 1 98 ? 8.925 -9.755 -13.558 1.00 98.12 98 GLY A C 1
ATOM 711 O O . GLY A 1 98 ? 9.489 -10.597 -14.258 1.00 98.12 98 GLY A O 1
ATOM 712 N N . GLY A 1 99 ? 8.071 -8.860 -14.057 1.00 98.44 99 GLY A N 1
ATOM 713 C CA . GLY A 1 99 ? 7.749 -8.672 -15.464 1.00 98.44 99 GLY A CA 1
ATOM 714 C C . GLY A 1 99 ? 8.552 -7.550 -16.123 1.00 98.44 99 GLY A C 1
ATOM 715 O O . GLY A 1 99 ? 9.737 -7.346 -15.855 1.00 98.44 99 GLY A O 1
ATOM 716 N N . SER A 1 100 ? 7.906 -6.846 -17.046 1.00 98.69 100 SER A N 1
ATOM 717 C CA . SER A 1 100 ? 8.482 -5.731 -17.799 1.00 98.69 100 SER A CA 1
ATOM 718 C C . SER A 1 100 ? 8.237 -4.388 -17.110 1.00 98.69 100 SER A C 1
ATOM 720 O O . SER A 1 100 ? 7.235 -4.193 -16.422 1.00 98.69 100 SER A O 1
ATOM 722 N N . ILE A 1 101 ? 9.127 -3.424 -17.354 1.00 98.62 101 ILE A N 1
ATOM 723 C CA . ILE A 1 101 ? 8.984 -2.037 -16.904 1.00 98.62 101 ILE A CA 1
ATOM 724 C C . ILE A 1 101 ? 8.694 -1.131 -18.102 1.00 98.62 101 ILE A C 1
ATOM 726 O O . ILE A 1 101 ? 9.541 -0.944 -18.976 1.00 98.62 101 ILE A O 1
ATOM 730 N N . GLY A 1 102 ? 7.498 -0.541 -18.124 1.00 97.38 102 GLY A N 1
ATOM 731 C CA . GLY A 1 102 ? 7.041 0.355 -19.189 1.00 97.38 102 GLY A CA 1
ATOM 732 C C . GLY A 1 102 ? 6.796 1.778 -18.694 1.00 97.38 102 GLY A C 1
ATOM 733 O O . GLY A 1 102 ? 5.906 2.002 -17.871 1.00 97.38 102 GLY A O 1
ATOM 734 N N . MET A 1 103 ? 7.508 2.762 -19.241 1.00 95.81 103 MET A N 1
ATOM 735 C CA . MET A 1 103 ? 7.533 4.130 -18.702 1.00 95.81 103 MET A CA 1
ATOM 736 C C . MET A 1 103 ? 7.181 5.226 -19.715 1.00 95.81 103 MET A C 1
ATOM 738 O O . MET A 1 103 ? 7.505 5.146 -20.896 1.00 95.81 103 MET A O 1
ATOM 742 N N . ASN A 1 104 ? 6.535 6.302 -19.264 1.00 93.50 104 ASN A N 1
ATOM 743 C CA . ASN A 1 104 ? 6.311 7.509 -20.071 1.00 93.50 104 ASN A CA 1
ATOM 744 C C . ASN A 1 104 ? 6.177 8.733 -19.166 1.00 93.50 104 ASN A C 1
ATOM 746 O O . ASN A 1 104 ? 5.308 8.756 -18.300 1.00 93.50 104 ASN A O 1
ATOM 750 N N . GLY A 1 105 ? 6.988 9.770 -19.392 1.00 93.25 105 GLY A N 1
ATOM 751 C CA . GLY A 1 105 ? 6.832 11.022 -18.651 1.00 93.25 105 GLY A CA 1
ATOM 752 C C . GLY A 1 105 ? 7.109 10.871 -17.153 1.00 93.25 105 GLY A C 1
ATOM 753 O O . GLY A 1 105 ? 6.406 11.485 -16.358 1.00 93.25 105 GLY A O 1
ATOM 754 N N . VAL A 1 106 ? 8.053 10.011 -16.769 1.00 95.31 106 VAL A N 1
ATOM 755 C CA . VAL A 1 106 ? 8.329 9.643 -15.371 1.00 95.31 106 VAL A CA 1
ATOM 756 C C . VAL A 1 106 ? 9.779 9.935 -15.001 1.00 95.31 106 VAL A C 1
ATOM 758 O O . VAL A 1 106 ? 10.676 9.774 -15.830 1.00 95.31 106 VAL A O 1
ATOM 761 N N . THR A 1 107 ? 10.009 10.304 -13.746 1.00 96.62 107 THR A N 1
ATOM 762 C CA . THR A 1 107 ? 11.340 10.331 -13.138 1.00 96.62 107 THR A CA 1
ATOM 763 C C . THR A 1 107 ? 11.454 9.194 -12.134 1.00 96.62 107 THR A C 1
ATOM 765 O O . THR A 1 107 ? 10.686 9.144 -11.180 1.00 96.62 107 THR A O 1
ATOM 768 N N . VAL A 1 108 ? 12.431 8.315 -12.322 1.00 97.12 108 VAL A N 1
ATOM 769 C CA . VAL A 1 108 ? 12.867 7.329 -11.332 1.00 97.12 108 VAL A CA 1
ATOM 770 C C . VAL A 1 108 ? 14.250 7.751 -10.856 1.00 97.12 108 VAL A C 1
ATOM 772 O O . VAL A 1 108 ? 15.150 7.896 -11.680 1.00 97.12 108 VAL A O 1
ATOM 775 N N . THR A 1 109 ? 14.441 8.004 -9.562 1.00 97.06 109 THR A N 1
ATOM 776 C CA . THR A 1 109 ? 15.731 8.517 -9.055 1.00 97.06 109 THR A CA 1
ATOM 777 C C . THR A 1 109 ? 16.799 7.425 -8.949 1.00 97.06 109 THR A C 1
ATOM 779 O O . THR A 1 109 ? 17.986 7.732 -9.046 1.00 97.06 109 THR A O 1
ATOM 782 N N . GLY A 1 110 ? 16.391 6.159 -8.818 1.00 96.81 110 GLY A N 1
ATOM 783 C CA . GLY A 1 110 ? 17.276 5.009 -8.662 1.00 96.81 110 GLY A CA 1
ATOM 784 C C . GLY A 1 110 ? 17.431 4.122 -9.903 1.00 96.81 110 GLY A C 1
ATOM 785 O O . GLY A 1 110 ? 17.313 4.562 -11.050 1.00 96.81 110 GLY A O 1
ATOM 786 N N . ASN A 1 111 ? 17.744 2.848 -9.646 1.00 97.50 111 ASN A N 1
ATOM 787 C CA . ASN A 1 111 ? 17.917 1.802 -10.652 1.00 97.50 111 ASN A CA 1
ATOM 788 C C . ASN A 1 111 ? 16.587 1.128 -11.016 1.00 97.50 111 ASN A C 1
ATOM 790 O O . ASN A 1 111 ? 15.668 1.070 -10.200 1.00 97.50 111 ASN A O 1
ATOM 794 N N . LEU A 1 112 ? 16.530 0.556 -12.218 1.00 98.06 112 LEU A N 1
ATOM 795 C CA . LEU A 1 112 ? 15.450 -0.321 -12.665 1.00 98.06 112 LEU A CA 1
ATOM 796 C C . LEU A 1 112 ? 15.953 -1.754 -12.823 1.00 98.06 112 LEU A C 1
ATOM 798 O O . LEU A 1 112 ? 16.997 -1.978 -13.448 1.00 98.06 112 LEU A O 1
ATOM 802 N N . TYR A 1 113 ? 15.172 -2.707 -12.323 1.00 98.44 113 TYR A N 1
ATOM 803 C CA . TYR A 1 113 ? 15.417 -4.140 -12.454 1.00 98.44 113 TYR A CA 1
ATOM 804 C C . TYR A 1 113 ? 14.159 -4.831 -12.983 1.00 98.44 113 TYR A C 1
ATOM 806 O O . TYR A 1 113 ? 13.133 -4.835 -12.314 1.00 98.44 113 TYR A O 1
ATOM 814 N N . ALA A 1 114 ? 14.220 -5.411 -14.177 1.00 98.50 114 ALA A N 1
ATOM 815 C CA . ALA A 1 114 ? 13.084 -6.102 -14.785 1.00 98.50 114 ALA A CA 1
ATOM 816 C C . ALA A 1 114 ? 13.435 -7.558 -15.098 1.00 98.50 114 ALA A C 1
ATOM 818 O O . ALA A 1 114 ? 14.494 -7.829 -15.668 1.00 98.50 114 ALA A O 1
ATOM 819 N N . GLY A 1 115 ? 12.531 -8.491 -14.798 1.00 98.38 115 GLY A N 1
ATOM 820 C CA . GLY A 1 115 ? 12.605 -9.859 -15.319 1.00 98.38 115 GLY A CA 1
ATOM 821 C C . GLY A 1 115 ? 12.347 -9.933 -16.826 1.00 98.38 115 GLY A C 1
ATOM 822 O O . GLY A 1 115 ? 12.934 -10.770 -17.514 1.00 98.38 115 GLY A O 1
ATOM 823 N N . GLY A 1 116 ? 11.514 -9.025 -17.340 1.00 98.38 116 GLY A N 1
ATOM 824 C CA . GLY A 1 116 ? 11.200 -8.848 -18.755 1.00 98.38 116 GLY A CA 1
ATOM 825 C C . GLY A 1 116 ? 11.982 -7.709 -19.411 1.00 98.38 116 GLY A C 1
ATOM 826 O O . GLY A 1 116 ? 13.183 -7.546 -19.189 1.00 98.38 116 GLY A O 1
ATOM 827 N N . ASP A 1 117 ? 11.292 -6.931 -20.244 1.00 98.69 117 ASP A N 1
ATOM 828 C CA . ASP A 1 117 ? 11.865 -5.800 -20.979 1.00 98.69 117 ASP A CA 1
ATOM 829 C C . ASP A 1 117 ? 11.791 -4.497 -20.166 1.00 98.69 117 ASP A C 1
ATOM 831 O O . ASP A 1 117 ? 10.910 -4.320 -19.326 1.00 98.69 117 ASP A O 1
ATOM 835 N N . ILE A 1 118 ? 12.671 -3.540 -20.466 1.00 98.62 118 ILE A N 1
ATOM 836 C CA . ILE A 1 118 ? 12.536 -2.144 -20.024 1.00 98.62 118 ILE A CA 1
ATOM 837 C C . ILE A 1 118 ? 12.354 -1.279 -21.262 1.00 98.62 118 ILE A C 1
ATOM 839 O O . ILE A 1 118 ? 13.224 -1.250 -22.134 1.00 98.62 118 ILE A O 1
ATOM 843 N N . TYR A 1 119 ? 11.248 -0.548 -21.340 1.00 97.88 119 TYR A N 1
ATOM 844 C CA . TYR A 1 119 ? 10.939 0.296 -22.490 1.00 97.88 119 TYR A CA 1
ATOM 845 C C . TYR A 1 119 ? 10.246 1.594 -22.081 1.00 97.88 119 TYR A C 1
ATOM 847 O O . TYR A 1 119 ? 9.588 1.685 -21.041 1.00 97.88 119 TYR A O 1
ATOM 855 N N . ASP A 1 120 ? 10.365 2.613 -22.929 1.00 95.44 120 ASP A N 1
ATOM 856 C CA . ASP A 1 120 ? 9.503 3.785 -22.869 1.00 95.44 120 ASP A CA 1
ATOM 857 C C . ASP A 1 120 ? 8.496 3.782 -24.021 1.00 95.44 120 ASP A C 1
ATOM 859 O O . ASP A 1 120 ? 8.725 3.221 -25.092 1.00 95.44 120 ASP A O 1
ATOM 863 N N . TYR A 1 121 ? 7.355 4.435 -23.818 1.00 91.88 121 TYR A N 1
ATOM 864 C CA . TYR A 1 121 ? 6.306 4.458 -24.838 1.00 91.88 121 TYR A CA 1
ATOM 865 C C . TYR A 1 121 ? 6.615 5.407 -26.015 1.00 91.88 121 TYR A C 1
ATOM 867 O O . TYR A 1 121 ? 5.830 5.448 -26.959 1.00 91.88 121 TYR A O 1
ATOM 875 N N . GLY A 1 122 ? 7.723 6.164 -25.994 1.00 85.69 122 GLY A N 1
ATOM 876 C CA . GLY A 1 122 ? 8.157 7.042 -27.093 1.00 85.69 122 GLY A CA 1
ATOM 877 C C . GLY A 1 122 ? 7.538 8.449 -27.107 1.00 85.69 122 GLY A C 1
ATOM 878 O O . GLY A 1 122 ? 7.795 9.244 -28.016 1.00 85.69 122 GLY A O 1
ATOM 879 N N . TRP A 1 123 ? 6.750 8.789 -26.089 1.00 81.56 123 TRP A N 1
ATOM 880 C CA . TRP A 1 123 ? 6.135 10.103 -25.869 1.00 81.56 123 TRP A CA 1
ATOM 881 C C . TRP A 1 123 ? 6.426 10.498 -24.416 1.00 81.56 123 TRP A C 1
ATOM 883 O O . TRP A 1 123 ? 6.602 9.615 -23.585 1.00 81.56 123 TRP A O 1
ATOM 893 N N . GLY A 1 124 ? 6.522 11.797 -24.111 1.00 86.12 124 GLY A N 1
ATOM 894 C CA . GLY A 1 124 ? 6.998 12.267 -22.799 1.00 86.12 124 GLY A CA 1
ATOM 895 C C . GLY A 1 124 ? 8.505 12.055 -22.589 1.00 86.12 124 GLY A C 1
ATOM 896 O O . GLY A 1 124 ? 9.139 11.299 -23.318 1.00 86.12 124 GLY A O 1
ATOM 897 N N . ASN A 1 125 ? 9.097 12.769 -21.632 1.00 92.69 125 ASN A N 1
ATOM 898 C CA . ASN A 1 125 ? 10.499 12.568 -21.256 1.00 92.69 125 ASN A CA 1
ATOM 899 C C . ASN A 1 125 ? 10.547 11.631 -20.049 1.00 92.69 125 ASN A C 1
ATOM 901 O O . ASN A 1 125 ? 9.846 11.883 -19.071 1.00 92.69 125 ASN A O 1
ATOM 905 N N . ALA A 1 126 ? 11.351 10.574 -20.118 1.00 94.88 126 ALA A N 1
ATOM 906 C CA . ALA A 1 126 ? 11.606 9.696 -18.981 1.00 94.88 126 ALA A CA 1
ATOM 907 C C . ALA A 1 126 ? 13.027 9.934 -18.460 1.00 94.88 126 ALA A C 1
ATOM 909 O O . ALA A 1 126 ? 13.950 10.115 -19.252 1.00 94.88 126 ALA A O 1
ATOM 910 N N . MET A 1 127 ? 13.211 9.936 -17.146 1.00 96.12 127 MET A N 1
ATOM 911 C CA . MET A 1 127 ? 14.524 10.038 -16.518 1.00 96.12 127 MET A CA 1
ATOM 912 C C . MET A 1 127 ? 14.720 8.869 -15.567 1.00 96.12 127 MET A C 1
ATOM 914 O O . MET A 1 127 ? 13.914 8.666 -14.667 1.00 96.12 127 MET A O 1
ATOM 918 N N . ILE A 1 128 ? 15.809 8.135 -15.757 1.00 97.12 128 ILE A N 1
ATOM 919 C CA . ILE A 1 128 ? 16.285 7.088 -14.861 1.00 97.12 128 ILE A CA 1
ATOM 920 C C . ILE A 1 128 ? 17.599 7.595 -14.272 1.00 97.12 128 ILE A C 1
ATOM 922 O O . ILE A 1 128 ? 18.590 7.773 -14.984 1.00 97.12 128 ILE A O 1
ATOM 926 N N . GLY A 1 129 ? 17.587 7.885 -12.976 1.00 96.56 129 GLY A N 1
ATOM 927 C CA . GLY A 1 129 ? 18.731 8.416 -12.249 1.00 96.56 129 GLY A CA 1
ATOM 928 C C . GLY A 1 129 ? 19.863 7.404 -12.101 1.00 96.56 129 GLY A C 1
ATOM 929 O O . GLY A 1 129 ? 21.003 7.832 -11.964 1.00 96.56 129 GLY A O 1
ATOM 930 N N . GLY A 1 130 ? 19.573 6.102 -12.199 1.00 96.75 130 GLY A N 1
ATOM 931 C CA . GLY A 1 130 ? 20.545 5.008 -12.187 1.00 96.75 130 GLY A CA 1
ATOM 932 C C . GLY A 1 130 ? 20.637 4.223 -13.503 1.00 96.75 130 GLY A C 1
ATOM 933 O O . GLY A 1 130 ? 20.523 4.764 -14.608 1.00 96.75 130 GLY A O 1
ATOM 934 N N . SER A 1 131 ? 20.882 2.919 -13.373 1.00 97.81 131 SER A N 1
ATOM 935 C CA . SER A 1 131 ? 20.980 1.961 -14.480 1.00 97.81 131 SER A CA 1
ATOM 936 C C . SER A 1 131 ? 19.652 1.250 -14.743 1.00 97.81 131 SER A C 1
ATOM 938 O O . SER A 1 131 ? 18.861 1.034 -13.828 1.00 97.81 131 SER A O 1
ATOM 940 N N . ALA A 1 132 ? 19.441 0.827 -15.989 1.00 98.38 132 ALA A N 1
ATOM 941 C CA . ALA A 1 132 ? 18.359 -0.068 -16.385 1.00 98.38 132 ALA A CA 1
ATOM 942 C C . ALA A 1 132 ? 18.911 -1.475 -16.650 1.00 98.38 132 ALA A C 1
ATOM 944 O O . ALA A 1 132 ? 19.725 -1.651 -17.559 1.00 98.38 132 ALA A O 1
ATOM 945 N N . ASN A 1 133 ? 18.471 -2.461 -15.868 1.00 98.44 133 ASN A N 1
ATOM 946 C CA . ASN A 1 133 ? 18.899 -3.856 -15.960 1.00 98.44 133 ASN A CA 1
ATOM 947 C C . ASN A 1 133 ? 17.690 -4.742 -16.273 1.00 98.44 133 ASN A C 1
ATOM 949 O O . ASN A 1 133 ? 16.761 -4.823 -15.473 1.00 98.44 133 ASN A O 1
ATOM 953 N N . ALA A 1 134 ? 17.699 -5.395 -17.430 1.00 98.50 134 ALA A N 1
ATOM 954 C CA . ALA A 1 134 ? 16.589 -6.208 -17.910 1.00 98.50 134 ALA A CA 1
ATOM 955 C C . ALA A 1 134 ? 17.043 -7.643 -18.187 1.00 98.50 134 ALA A C 1
ATOM 957 O O . ALA A 1 134 ? 18.070 -7.844 -18.841 1.00 98.50 134 ALA A O 1
ATOM 958 N N . GLY A 1 135 ? 16.246 -8.628 -17.767 1.00 98.38 135 GLY A N 1
ATOM 959 C CA . GLY A 1 135 ? 16.364 -10.017 -18.223 1.00 98.38 135 GLY A CA 1
ATOM 960 C C . GLY A 1 135 ? 16.080 -10.161 -19.717 1.00 98.38 135 GLY A C 1
ATOM 961 O O . GLY A 1 135 ? 16.714 -10.970 -20.396 1.00 98.38 135 GLY A O 1
ATOM 962 N N . GLY A 1 136 ? 15.182 -9.323 -20.236 1.00 98.25 136 GLY A N 1
ATOM 963 C CA . GLY A 1 136 ? 14.932 -9.126 -21.656 1.00 98.25 136 GLY A CA 1
ATOM 964 C C . GLY A 1 136 ? 15.797 -8.015 -22.254 1.00 98.25 136 GLY A C 1
ATOM 965 O O . GLY A 1 136 ? 17.017 -7.966 -22.074 1.00 98.25 136 GLY A O 1
ATOM 966 N N . ASN A 1 137 ? 15.163 -7.126 -23.012 1.00 98.31 137 ASN A N 1
ATOM 967 C CA . ASN A 1 137 ? 15.801 -6.022 -23.711 1.00 98.31 137 ASN A CA 1
ATOM 968 C C . ASN A 1 137 ? 15.531 -4.667 -23.041 1.00 98.31 137 ASN A C 1
ATOM 970 O O . ASN A 1 137 ? 14.416 -4.380 -22.616 1.00 98.31 137 ASN A O 1
ATOM 974 N N . VAL A 1 138 ? 16.534 -3.786 -23.041 1.00 98.44 138 VAL A N 1
ATOM 975 C CA . VAL A 1 138 ? 16.363 -2.360 -22.738 1.00 98.44 138 VAL A CA 1
ATOM 976 C C . VAL A 1 138 ? 16.184 -1.588 -24.051 1.00 98.44 138 VAL A C 1
ATOM 978 O O . VAL A 1 138 ? 17.138 -1.382 -24.802 1.00 98.44 138 VAL A O 1
ATOM 981 N N . ALA A 1 139 ? 14.951 -1.171 -24.345 1.00 97.00 139 ALA A N 1
ATOM 982 C CA . ALA A 1 139 ? 14.554 -0.456 -25.558 1.00 97.00 139 ALA A CA 1
ATOM 983 C C . ALA A 1 139 ? 14.062 0.959 -25.224 1.00 97.00 139 ALA A C 1
ATOM 985 O O . ALA A 1 139 ? 12.861 1.213 -25.147 1.00 97.00 139 ALA A O 1
ATOM 986 N N . LEU A 1 140 ? 15.007 1.880 -25.027 1.00 96.75 140 LEU A N 1
ATOM 987 C CA . LEU A 1 140 ? 14.727 3.275 -24.692 1.00 96.75 140 LEU A CA 1
ATOM 988 C C . LEU A 1 140 ? 14.873 4.192 -25.919 1.00 96.75 140 LEU A C 1
ATOM 990 O O . LEU A 1 140 ? 15.837 4.103 -26.681 1.00 96.75 140 LEU A O 1
ATOM 994 N N . SER A 1 141 ? 13.911 5.088 -26.113 1.00 95.62 141 SER A N 1
ATOM 995 C CA . SER A 1 141 ? 13.887 6.113 -27.148 1.00 95.62 141 SER A CA 1
ATOM 996 C C . SER A 1 141 ? 14.835 7.266 -26.810 1.00 95.62 141 SER A C 1
ATOM 998 O O . SER A 1 141 ? 15.316 7.414 -25.688 1.00 95.62 141 SER A O 1
ATOM 1000 N N . SER A 1 142 ? 15.048 8.174 -27.766 1.00 94.62 142 SER A N 1
ATOM 1001 C CA . SER A 1 142 ? 15.869 9.375 -27.554 1.00 94.62 142 SER A CA 1
ATOM 1002 C C . SER A 1 142 ? 15.281 10.378 -26.547 1.00 94.62 142 SER A C 1
ATOM 1004 O O . SER A 1 142 ? 15.872 11.435 -26.335 1.00 94.62 142 SER A O 1
ATOM 1006 N N . ARG A 1 143 ? 14.089 10.112 -25.994 1.00 93.94 143 ARG A N 1
ATOM 1007 C CA . ARG A 1 143 ? 13.427 10.940 -24.972 1.00 93.94 143 ARG A CA 1
ATOM 1008 C C . ARG A 1 143 ? 13.662 10.433 -23.550 1.00 93.94 143 ARG A C 1
ATOM 1010 O O . ARG A 1 143 ? 13.283 11.121 -22.602 1.00 93.94 143 ARG A O 1
ATOM 1017 N N . ALA A 1 144 ? 14.255 9.253 -23.403 1.00 95.62 144 ALA A N 1
ATOM 1018 C CA . ALA A 1 144 ? 14.630 8.701 -22.116 1.00 95.62 144 ALA A CA 1
ATOM 1019 C C . ALA A 1 144 ? 16.104 9.003 -21.816 1.00 95.62 144 ALA A C 1
ATOM 1021 O O . ALA A 1 144 ? 16.969 8.866 -22.684 1.00 95.62 144 ALA A O 1
ATOM 1022 N N . THR A 1 145 ? 16.398 9.399 -20.582 1.00 96.69 145 THR A N 1
ATOM 1023 C CA . THR A 1 145 ? 17.764 9.486 -20.060 1.00 96.69 145 THR A CA 1
ATOM 1024 C C . THR A 1 145 ? 18.002 8.370 -19.052 1.00 96.69 145 THR A C 1
ATOM 1026 O O . THR A 1 145 ? 17.131 8.046 -18.249 1.00 96.69 145 THR A O 1
ATOM 1029 N N . VAL A 1 146 ? 19.183 7.762 -19.116 1.00 97.44 146 VAL A N 1
ATOM 1030 C CA . VAL A 1 146 ? 19.607 6.651 -18.259 1.00 97.44 146 VAL A CA 1
ATOM 1031 C C . VAL A 1 146 ? 21.126 6.690 -18.130 1.00 97.44 146 VAL A C 1
ATOM 1033 O O . VAL A 1 146 ? 21.802 7.117 -19.069 1.00 97.44 146 VAL A O 1
ATOM 1036 N N . GLN A 1 147 ? 21.681 6.263 -16.995 1.00 96.88 147 GLN A N 1
ATOM 1037 C CA . GLN A 1 147 ? 23.139 6.224 -16.831 1.00 96.88 147 GLN A CA 1
ATOM 1038 C C . GLN A 1 147 ? 23.779 5.075 -17.616 1.00 96.88 147 GLN A C 1
ATOM 1040 O O . GLN A 1 147 ? 24.808 5.260 -18.264 1.00 96.88 147 GLN A O 1
ATOM 1045 N N . ALA A 1 148 ? 23.166 3.893 -17.562 1.00 97.50 148 ALA A N 1
ATOM 1046 C CA . ALA A 1 148 ? 23.602 2.702 -18.280 1.00 97.50 148 ALA A CA 1
ATOM 1047 C C . ALA A 1 148 ? 22.416 1.778 -18.579 1.00 97.50 148 ALA A C 1
ATOM 1049 O O . ALA A 1 148 ? 21.423 1.757 -17.851 1.00 97.50 148 ALA A O 1
ATOM 1050 N N . SER A 1 149 ? 22.526 0.995 -19.649 1.00 98.12 149 SER A N 1
ATOM 1051 C CA . SER A 1 149 ? 21.503 0.034 -20.064 1.00 98.12 149 SER A CA 1
ATOM 1052 C C . SER A 1 149 ? 22.125 -1.337 -20.264 1.00 98.12 149 SER A C 1
ATOM 1054 O O . SER A 1 149 ? 23.104 -1.471 -20.999 1.00 98.12 149 SER A O 1
ATOM 1056 N N . HIS A 1 150 ? 21.536 -2.350 -19.637 1.00 98.19 150 HIS A N 1
ATOM 1057 C CA . HIS A 1 150 ? 22.014 -3.724 -19.675 1.00 98.19 150 HIS A CA 1
ATOM 1058 C C . HIS A 1 150 ? 20.855 -4.672 -20.010 1.00 98.19 150 HIS A C 1
ATOM 1060 O O . HIS A 1 150 ? 19.950 -4.869 -19.202 1.00 98.19 150 HIS A O 1
ATOM 1066 N N . SER A 1 151 ? 20.894 -5.258 -21.208 1.00 98.38 151 SER A N 1
ATOM 1067 C CA . SER A 1 151 ? 19.973 -6.318 -21.644 1.00 98.38 151 SER A CA 1
ATOM 1068 C C . SER A 1 151 ? 20.539 -7.702 -21.304 1.00 98.38 151 SER A C 1
ATOM 1070 O O . SER A 1 151 ? 21.759 -7.888 -21.310 1.00 98.38 151 SER A O 1
ATOM 1072 N N . GLY A 1 152 ? 19.672 -8.690 -21.078 1.00 97.75 152 GLY A N 1
ATOM 1073 C CA . GLY A 1 152 ? 20.059 -10.073 -20.777 1.00 97.75 152 GLY A CA 1
ATOM 1074 C C . GLY A 1 152 ? 20.693 -10.282 -19.396 1.00 97.75 152 GLY A C 1
ATOM 1075 O O . GLY A 1 152 ? 21.383 -11.282 -19.190 1.00 97.75 152 GLY A O 1
ATOM 1076 N N . VAL A 1 153 ? 20.504 -9.347 -18.462 1.00 96.81 153 VAL A N 1
ATOM 1077 C CA . VAL A 1 153 ? 20.973 -9.473 -17.076 1.00 96.81 153 VAL A CA 1
ATOM 1078 C C . VAL A 1 153 ? 19.986 -10.338 -16.304 1.00 96.81 153 VAL A C 1
ATOM 1080 O O . VAL A 1 153 ? 18.803 -10.024 -16.262 1.00 96.81 153 VAL A O 1
ATOM 1083 N N . ALA A 1 154 ? 20.458 -11.422 -15.685 1.00 95.75 154 ALA A N 1
ATOM 1084 C CA . ALA A 1 154 ? 19.596 -12.279 -14.875 1.00 95.75 154 ALA A CA 1
ATOM 1085 C C . ALA A 1 154 ? 18.893 -11.460 -13.779 1.00 95.75 154 ALA A C 1
ATOM 1087 O O . ALA A 1 154 ? 19.543 -10.731 -13.031 1.00 95.75 154 ALA A O 1
ATOM 1088 N N . TYR A 1 155 ? 17.569 -11.583 -13.708 1.00 94.25 155 TYR A N 1
ATOM 1089 C CA . TYR A 1 155 ? 16.767 -10.917 -12.693 1.00 94.25 155 TYR A CA 1
ATOM 1090 C C . TYR A 1 155 ? 16.778 -11.718 -11.391 1.00 94.25 155 TYR A C 1
ATOM 1092 O O . TYR A 1 155 ? 16.467 -12.911 -11.382 1.00 94.25 155 TYR A O 1
ATOM 1100 N N . GLU A 1 156 ? 17.116 -11.042 -10.296 1.00 91.62 156 GLU A N 1
ATOM 1101 C CA . GLU A 1 156 ? 17.073 -11.581 -8.940 1.00 91.62 156 GLU A CA 1
ATOM 1102 C C . GLU A 1 156 ? 16.057 -10.767 -8.122 1.00 91.62 156 GLU A C 1
ATOM 1104 O O . GLU A 1 156 ? 16.341 -9.613 -7.777 1.00 91.62 156 GLU A O 1
ATOM 1109 N N . PRO A 1 157 ? 14.863 -11.324 -7.837 1.00 88.81 157 PRO A N 1
ATOM 1110 C CA . PRO A 1 157 ? 13.830 -10.599 -7.111 1.00 88.81 157 PRO A CA 1
ATOM 1111 C C . PRO A 1 157 ? 14.304 -10.265 -5.700 1.00 88.81 157 PRO A C 1
ATOM 1113 O O . PRO A 1 157 ? 14.806 -11.131 -4.981 1.00 88.81 157 PRO A O 1
ATOM 1116 N N . GLN A 1 158 ? 14.105 -9.013 -5.292 1.00 90.69 158 GLN A N 1
ATOM 1117 C CA . GLN A 1 158 ? 14.452 -8.566 -3.940 1.00 90.69 158 GLN A CA 1
ATOM 1118 C C . GLN A 1 158 ? 13.417 -9.024 -2.913 1.00 90.69 158 GLN A C 1
ATOM 1120 O O . GLN A 1 158 ? 13.738 -9.260 -1.750 1.00 90.69 158 GLN A O 1
ATOM 1125 N N . VAL A 1 159 ? 12.171 -9.184 -3.363 1.00 92.38 159 VAL A N 1
ATOM 1126 C CA . VAL A 1 159 ? 11.028 -9.595 -2.552 1.00 92.38 159 VAL A CA 1
ATOM 1127 C C . VAL A 1 159 ? 10.484 -10.926 -3.060 1.00 92.38 159 VAL A C 1
ATOM 1129 O O . VAL A 1 159 ? 10.205 -11.105 -4.244 1.00 92.38 159 VAL A O 1
ATOM 1132 N N . ASN A 1 160 ? 10.237 -11.863 -2.143 1.00 94.25 160 ASN A N 1
ATOM 1133 C CA . ASN A 1 160 ? 9.396 -13.020 -2.435 1.00 94.25 160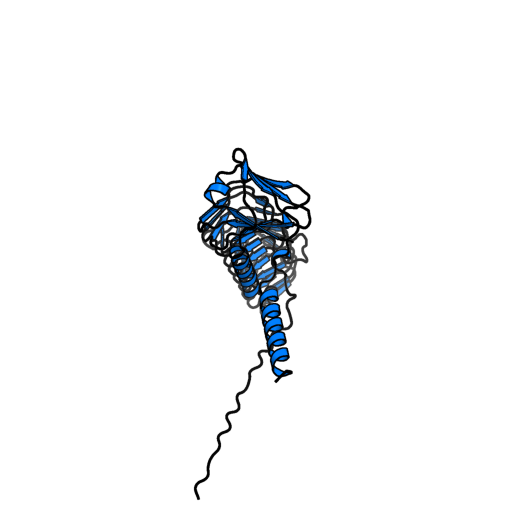 ASN A CA 1
ATOM 1134 C C . ASN A 1 160 ? 7.920 -12.641 -2.239 1.00 94.25 160 ASN A C 1
ATOM 1136 O O . ASN A 1 160 ? 7.371 -12.788 -1.147 1.00 94.25 160 ASN A O 1
ATOM 1140 N N . HIS A 1 161 ? 7.278 -12.160 -3.303 1.00 95.00 161 HIS A N 1
ATOM 1141 C CA . HIS A 1 161 ? 5.893 -11.677 -3.259 1.00 95.00 161 HIS A CA 1
ATOM 1142 C C . HIS A 1 161 ? 4.885 -12.732 -2.792 1.00 95.00 161 HIS A C 1
ATOM 1144 O O . HIS A 1 161 ? 3.916 -12.400 -2.110 1.00 95.00 161 HIS A O 1
ATOM 1150 N N . GLN A 1 162 ? 5.128 -14.009 -3.100 1.00 94.56 162 GLN A N 1
ATOM 1151 C CA . GLN A 1 162 ? 4.282 -15.100 -2.624 1.00 94.56 162 GLN A CA 1
ATOM 1152 C C . GLN A 1 162 ? 4.381 -15.249 -1.101 1.00 94.56 162 GLN A C 1
ATOM 1154 O O . GLN A 1 162 ? 3.358 -15.392 -0.438 1.00 94.56 162 GLN A O 1
ATOM 1159 N N . ALA A 1 163 ? 5.596 -15.200 -0.547 1.00 93.62 163 ALA A N 1
ATOM 1160 C CA . ALA A 1 163 ? 5.802 -15.281 0.897 1.00 93.62 163 ALA A CA 1
ATOM 1161 C C . ALA A 1 163 ? 5.208 -14.067 1.624 1.00 93.62 163 ALA A C 1
ATOM 1163 O O . ALA A 1 163 ? 4.531 -14.246 2.629 1.00 93.62 163 ALA A O 1
ATOM 1164 N N . VAL A 1 164 ? 5.396 -12.856 1.086 1.00 95.00 164 VAL A N 1
ATOM 1165 C CA . VAL A 1 164 ? 4.815 -11.623 1.646 1.00 95.00 164 VAL A CA 1
ATOM 1166 C C . VAL A 1 164 ? 3.285 -11.668 1.637 1.00 95.00 164 VAL A C 1
ATOM 1168 O O . VAL A 1 164 ? 2.644 -11.380 2.644 1.00 95.00 164 VAL A O 1
ATOM 1171 N N . SER A 1 165 ? 2.687 -12.068 0.514 1.00 96.38 165 SER A N 1
ATOM 1172 C CA . SER A 1 165 ? 1.229 -12.168 0.393 1.00 96.38 165 SER A CA 1
ATOM 1173 C C . SER A 1 165 ? 0.647 -13.203 1.354 1.00 96.38 165 SER A C 1
ATOM 1175 O O . SER A 1 165 ? -0.395 -12.973 1.969 1.00 96.38 165 SER A O 1
ATOM 1177 N N . GLU A 1 166 ? 1.326 -14.341 1.504 1.00 94.75 166 GLU A N 1
ATOM 1178 C CA . GLU A 1 166 ? 0.913 -15.384 2.436 1.00 94.75 166 GLU A CA 1
ATOM 1179 C C . GLU A 1 166 ? 1.041 -14.929 3.895 1.00 94.75 166 GLU A C 1
ATOM 1181 O O . GLU A 1 166 ? 0.135 -15.202 4.676 1.00 94.75 166 GLU A O 1
ATOM 1186 N N . ASP A 1 167 ? 2.094 -14.185 4.246 1.00 94.50 167 ASP A N 1
ATOM 1187 C CA . ASP A 1 167 ? 2.288 -13.619 5.586 1.00 94.50 167 ASP A CA 1
ATOM 1188 C C . ASP A 1 167 ? 1.136 -12.680 5.978 1.00 94.50 167 ASP A C 1
ATOM 1190 O O . ASP A 1 167 ? 0.504 -12.853 7.024 1.00 94.50 167 ASP A O 1
ATOM 1194 N N . PHE A 1 168 ? 0.758 -11.752 5.091 1.00 96.62 168 PHE A N 1
ATOM 1195 C CA . PHE A 1 168 ? -0.385 -10.868 5.329 1.00 96.62 168 PHE A CA 1
ATOM 1196 C C . PHE A 1 168 ? -1.712 -11.618 5.435 1.00 96.62 168 PHE A C 1
ATOM 1198 O O . PHE A 1 168 ? -2.534 -11.307 6.303 1.00 96.62 168 PHE A O 1
ATOM 1205 N N . ARG A 1 169 ? -1.932 -12.617 4.574 1.00 96.75 169 ARG A N 1
ATOM 1206 C CA . ARG A 1 169 ? -3.153 -13.430 4.582 1.00 96.75 169 ARG A CA 1
ATOM 1207 C C . ARG A 1 169 ? -3.273 -14.246 5.868 1.00 96.75 169 ARG A C 1
ATOM 1209 O O . ARG A 1 169 ? -4.318 -14.198 6.512 1.00 96.75 169 ARG A O 1
ATOM 1216 N N . GLN A 1 170 ? -2.208 -14.950 6.254 1.00 95.00 170 GLN A N 1
ATOM 1217 C CA . GLN A 1 170 ? -2.167 -15.750 7.478 1.00 95.00 170 GLN A CA 1
ATOM 1218 C C . GLN A 1 170 ? -2.314 -14.876 8.718 1.00 95.00 170 GLN A C 1
ATOM 1220 O O . GLN A 1 170 ? -3.093 -15.216 9.604 1.00 95.00 170 GLN A O 1
ATOM 1225 N N . THR A 1 171 ? -1.634 -13.728 8.759 1.00 95.12 171 THR A N 1
ATOM 1226 C CA . THR A 1 171 ? -1.755 -12.775 9.866 1.00 95.12 171 THR A CA 1
ATOM 1227 C C . THR A 1 171 ? -3.188 -12.267 9.999 1.00 95.12 171 THR A C 1
ATOM 1229 O O . THR A 1 171 ? -3.755 -12.288 11.090 1.00 95.12 171 THR A O 1
ATOM 1232 N N . SER A 1 172 ? -3.819 -11.863 8.893 1.00 97.44 172 SER A N 1
ATOM 1233 C CA . SER A 1 172 ? -5.201 -11.376 8.906 1.00 97.44 172 SER A CA 1
ATOM 1234 C C . SER A 1 172 ? -6.192 -12.448 9.361 1.00 97.44 172 SER A C 1
ATOM 1236 O O . SER A 1 172 ? -7.039 -12.179 10.216 1.00 97.44 172 SER A O 1
ATOM 1238 N N . GLU A 1 173 ? -6.057 -13.675 8.849 1.00 96.19 173 GLU A N 1
ATOM 1239 C CA . GLU A 1 173 ? -6.865 -14.828 9.260 1.00 96.19 173 GLU A CA 1
ATOM 1240 C C . GLU A 1 173 ? -6.657 -15.150 10.744 1.00 96.19 173 GLU A C 1
ATOM 1242 O O . GLU A 1 173 ? -7.613 -15.383 11.483 1.00 96.19 173 GLU A O 1
ATOM 1247 N N . GLN A 1 174 ? -5.412 -15.127 11.211 1.00 94.69 174 GLN A N 1
ATOM 1248 C CA . GLN A 1 174 ? -5.092 -15.387 12.602 1.00 94.69 174 GLN A CA 1
ATOM 1249 C C . GLN A 1 174 ? -5.722 -14.346 13.527 1.00 94.69 174 GLN A C 1
ATOM 1251 O O . GLN A 1 174 ? -6.380 -14.723 14.496 1.00 94.69 174 GLN A O 1
ATOM 1256 N N . VAL A 1 175 ? -5.537 -13.056 13.232 1.00 95.44 175 VAL A N 1
ATOM 1257 C CA . VAL A 1 175 ? -6.131 -11.954 13.999 1.00 95.44 175 VAL A CA 1
ATOM 1258 C C . VAL A 1 175 ? -7.658 -12.040 13.962 1.00 95.44 175 VAL A C 1
ATOM 1260 O O . VAL A 1 175 ? -8.302 -11.889 14.999 1.00 95.44 175 VAL A O 1
ATOM 1263 N N . GLY A 1 176 ? -8.236 -12.378 12.807 1.00 95.94 176 GLY A N 1
ATOM 1264 C CA . GLY A 1 176 ? -9.677 -12.581 12.632 1.00 95.94 176 GLY A CA 1
ATOM 1265 C C . GLY A 1 176 ? -10.249 -13.739 13.457 1.00 95.94 176 GLY A C 1
ATOM 1266 O O . GLY A 1 176 ? -11.414 -13.701 13.834 1.00 95.94 176 GLY A O 1
ATOM 1267 N N . ASN A 1 177 ? -9.428 -14.741 13.782 1.00 94.56 177 ASN A N 1
ATOM 1268 C CA . ASN A 1 177 ? -9.805 -15.886 14.613 1.00 94.56 177 ASN A CA 1
ATOM 1269 C C . ASN A 1 177 ? -9.557 -15.669 16.120 1.00 94.56 177 ASN A C 1
ATOM 1271 O O . ASN A 1 177 ? -9.882 -16.546 16.927 1.00 94.56 177 ASN A O 1
ATOM 1275 N N . MET A 1 178 ? -8.961 -14.543 16.528 1.00 94.50 178 MET A N 1
ATOM 1276 C CA . MET A 1 178 ? -8.768 -14.235 17.946 1.00 94.50 178 MET A CA 1
ATOM 1277 C C . MET A 1 178 ? -10.097 -13.855 18.601 1.00 94.50 178 MET A C 1
ATOM 1279 O O . MET A 1 178 ? -10.860 -13.053 18.073 1.00 94.50 178 MET A O 1
ATOM 1283 N N . ALA A 1 179 ? -10.357 -14.395 19.793 1.00 93.19 179 ALA A N 1
ATOM 1284 C CA . ALA A 1 179 ? -11.554 -14.048 20.550 1.00 93.19 179 ALA A CA 1
ATOM 1285 C C . ALA A 1 179 ? -11.500 -12.590 21.033 1.00 93.19 179 ALA A C 1
ATOM 1287 O O . ALA A 1 179 ? -10.491 -12.157 21.594 1.00 93.19 179 ALA A O 1
ATOM 1288 N N . ALA A 1 180 ? -12.607 -11.861 20.882 1.00 93.50 180 ALA A N 1
ATOM 1289 C CA . ALA A 1 180 ? -12.746 -10.523 21.444 1.00 93.50 180 ALA A CA 1
ATOM 1290 C C . ALA A 1 180 ? -12.560 -10.536 22.976 1.00 93.50 180 ALA A C 1
ATOM 1292 O O . ALA A 1 180 ? -13.158 -11.343 23.691 1.00 93.50 180 ALA A O 1
ATOM 1293 N N . MET A 1 181 ? -11.734 -9.619 23.484 1.00 90.44 181 MET A N 1
ATOM 1294 C CA . MET A 1 181 ? -11.391 -9.482 24.909 1.00 90.44 181 MET A CA 1
ATOM 1295 C C . MET A 1 181 ? -12.012 -8.238 25.560 1.00 90.44 181 MET A C 1
ATOM 1297 O O . MET A 1 181 ? -11.841 -8.011 26.756 1.00 90.44 181 MET A O 1
ATOM 1301 N N . GLY A 1 182 ? -12.754 -7.439 24.795 1.00 86.94 182 GLY A N 1
ATOM 1302 C CA . GLY A 1 182 ? -13.406 -6.226 25.266 1.00 86.94 182 GLY A CA 1
ATOM 1303 C C . GLY A 1 182 ? -14.644 -5.881 24.448 1.00 86.94 182 GLY A C 1
ATOM 1304 O O . GLY A 1 182 ? -15.044 -6.617 23.550 1.00 86.94 182 GLY A O 1
ATOM 1305 N N . SER A 1 183 ? -15.257 -4.746 24.773 1.00 91.38 183 SER A N 1
ATOM 1306 C CA . SER A 1 183 ? -16.410 -4.223 24.037 1.00 91.38 183 SER A CA 1
ATOM 1307 C C . SER A 1 183 ? -16.196 -2.760 23.685 1.00 91.38 183 SER A C 1
ATOM 1309 O O . SER A 1 183 ? -15.541 -2.019 24.422 1.00 91.38 183 SER A O 1
ATOM 1311 N N . ILE A 1 184 ? -16.753 -2.356 22.550 1.00 96.56 184 ILE A N 1
ATOM 1312 C CA . ILE A 1 184 ? -16.766 -0.967 22.109 1.00 96.56 184 ILE A CA 1
ATOM 1313 C C . ILE A 1 184 ? -18.041 -0.323 22.645 1.00 96.56 184 ILE A C 1
ATOM 1315 O O . ILE A 1 184 ? -19.143 -0.839 22.460 1.00 96.56 184 ILE A O 1
ATOM 1319 N N . SER A 1 185 ? -17.895 0.819 23.307 1.00 96.81 185 SER A N 1
ATOM 1320 C CA . SER A 1 185 ? -19.032 1.622 23.755 1.00 96.81 185 SER A CA 1
ATOM 1321 C C . SER A 1 185 ? -19.341 2.719 22.741 1.00 96.81 185 SER A C 1
ATOM 1323 O O . SER A 1 185 ? -18.430 3.357 22.220 1.00 96.81 185 SER A O 1
ATOM 1325 N N . ASN A 1 186 ? -20.623 2.960 22.464 1.00 96.12 186 ASN A N 1
ATOM 1326 C CA . ASN A 1 186 ? -21.058 4.110 21.674 1.00 96.12 186 ASN A CA 1
ATOM 1327 C C . ASN A 1 186 ? -21.451 5.255 22.617 1.00 96.12 186 ASN A C 1
ATOM 1329 O O . ASN A 1 186 ? -22.387 5.130 23.407 1.00 96.12 186 ASN A O 1
ATOM 1333 N N . GLN A 1 187 ? -20.730 6.368 22.534 1.00 95.94 187 GLN A N 1
ATOM 1334 C CA . GLN A 1 187 ? -20.950 7.578 23.313 1.00 95.94 187 GLN A CA 1
ATOM 1335 C C . GLN A 1 187 ? -21.362 8.706 22.369 1.00 95.94 187 GLN A C 1
ATOM 1337 O O . GLN A 1 187 ? -20.524 9.394 21.791 1.00 95.94 187 GLN A O 1
ATOM 1342 N N . TYR A 1 188 ? -22.675 8.885 22.198 1.00 94.56 188 TYR A N 1
ATOM 1343 C CA . TYR A 1 188 ? -23.255 9.938 21.352 1.00 94.56 188 TYR A CA 1
ATOM 1344 C C . TYR A 1 188 ? -22.733 9.908 19.900 1.00 94.56 188 TYR A C 1
ATOM 1346 O O . TYR A 1 188 ? -22.380 10.939 19.326 1.00 94.56 188 TYR A O 1
ATOM 1354 N N . GLY A 1 189 ? -22.650 8.713 19.307 1.00 93.31 189 GLY A N 1
ATOM 1355 C CA . GLY A 1 189 ? -22.155 8.513 17.942 1.00 93.31 189 GLY A CA 1
ATOM 1356 C C . GLY A 1 189 ? -20.632 8.403 17.827 1.00 93.31 189 GLY A C 1
ATOM 1357 O O . GLY A 1 189 ? -20.132 8.233 16.720 1.00 93.31 189 GLY A O 1
ATOM 1358 N N . LYS A 1 190 ? -19.896 8.473 18.941 1.00 96.69 190 LYS A N 1
ATOM 1359 C CA . LYS A 1 190 ? -18.458 8.195 19.002 1.00 96.69 190 LYS A CA 1
ATOM 1360 C C . LYS A 1 190 ? -18.214 6.797 19.549 1.00 96.69 190 LYS A C 1
ATOM 1362 O O . LYS A 1 190 ? -18.777 6.447 20.584 1.00 96.69 190 LYS A O 1
ATOM 1367 N N . LEU A 1 191 ? -17.364 6.010 18.907 1.00 97.88 191 LEU A N 1
ATOM 1368 C CA . LEU A 1 191 ? -16.923 4.729 19.450 1.00 97.88 191 LEU A CA 1
ATOM 1369 C C . LEU A 1 191 ? -15.790 4.953 20.448 1.00 97.88 191 LEU A C 1
ATOM 1371 O O . LEU A 1 191 ? -14.887 5.751 20.206 1.00 97.88 191 LEU A O 1
ATOM 1375 N N . VAL A 1 192 ? -15.844 4.264 21.582 1.00 98.25 192 VAL A N 1
ATOM 1376 C CA . VAL A 1 192 ? -14.810 4.323 22.615 1.00 98.25 192 VAL A CA 1
ATOM 1377 C C . VAL A 1 192 ? -14.467 2.912 23.061 1.00 98.25 192 VAL A C 1
ATOM 1379 O O . VAL A 1 192 ? -15.336 2.179 23.547 1.00 98.25 192 VAL A O 1
ATOM 1382 N N . PHE A 1 193 ? -13.189 2.566 22.931 1.00 98.31 193 PHE A N 1
ATOM 1383 C CA . PHE A 1 193 ? -12.596 1.350 23.468 1.00 98.31 193 PHE A CA 1
ATOM 1384 C C . PHE A 1 193 ? -11.569 1.695 24.552 1.00 98.31 193 PHE A C 1
ATOM 1386 O O . PHE A 1 193 ? -10.773 2.620 24.391 1.00 98.31 193 PHE A O 1
ATOM 1393 N N . VAL A 1 194 ? -11.588 0.940 25.652 1.00 98.19 194 VAL A N 1
ATOM 1394 C CA . VAL A 1 194 ? -10.608 1.040 26.740 1.00 98.19 194 VAL A CA 1
ATOM 1395 C C . VAL A 1 194 ? -9.897 -0.303 26.861 1.00 98.19 194 VAL A C 1
ATOM 1397 O O . VAL A 1 194 ? -10.518 -1.294 27.243 1.00 98.19 194 VAL A O 1
ATOM 1400 N N . GLY A 1 195 ? -8.616 -0.324 26.507 1.00 97.12 195 GLY A N 1
ATOM 1401 C CA . GLY A 1 195 ? -7.755 -1.500 26.551 1.00 97.12 195 GLY A CA 1
ATOM 1402 C C . GLY A 1 195 ? -6.866 -1.554 27.793 1.00 97.12 195 GLY A C 1
ATOM 1403 O O . GLY A 1 195 ? -6.775 -0.608 28.579 1.00 97.12 195 GLY A O 1
ATOM 1404 N N . SER A 1 196 ? -6.181 -2.681 27.953 1.00 96.56 196 SER A N 1
ATOM 1405 C CA . SER A 1 196 ? -5.136 -2.905 28.958 1.00 96.56 196 SER A CA 1
ATOM 1406 C C . SER A 1 196 ? -3.762 -3.087 28.303 1.00 96.56 196 SER A C 1
ATOM 1408 O O . SER A 1 196 ? -3.652 -3.113 27.083 1.00 96.56 196 SER A O 1
ATOM 1410 N N . SER A 1 197 ? -2.711 -3.233 29.113 1.00 96.06 197 SER A N 1
ATOM 1411 C CA . SER A 1 197 ? -1.379 -3.648 28.639 1.00 96.06 197 SER A CA 1
ATOM 1412 C C . SER A 1 197 ? -1.450 -4.975 27.864 1.00 96.06 197 SER A C 1
ATOM 1414 O O . SER A 1 197 ? -2.278 -5.839 28.179 1.00 96.06 197 SER A O 1
ATOM 1416 N N . GLY A 1 198 ? -0.584 -5.133 26.858 1.00 94.88 198 GLY A N 1
ATOM 1417 C CA . GLY A 1 198 ? -0.528 -6.309 25.991 1.00 94.88 198 GLY A CA 1
ATOM 1418 C C . GLY A 1 198 ? -1.513 -6.262 24.819 1.00 94.88 198 GLY A C 1
ATOM 1419 O O . GLY A 1 198 ? -1.939 -5.200 24.372 1.00 94.88 198 GLY A O 1
ATOM 1420 N N . VAL A 1 199 ? -1.852 -7.431 24.275 1.00 96.00 199 VAL A N 1
ATOM 1421 C CA . VAL A 1 199 ? -2.738 -7.538 23.107 1.00 96.00 199 VAL A CA 1
ATOM 1422 C C . VAL A 1 199 ? -4.193 -7.380 23.534 1.00 96.00 199 VAL A C 1
ATOM 1424 O O . VAL A 1 199 ? -4.642 -8.021 24.479 1.00 96.00 199 VAL A O 1
ATOM 1427 N N . ASN A 1 200 ? -4.935 -6.556 22.803 1.00 97.25 200 ASN A N 1
ATOM 1428 C CA . ASN A 1 200 ? -6.359 -6.308 22.962 1.00 97.25 200 ASN A CA 1
ATOM 1429 C C . ASN A 1 200 ? -7.054 -6.614 21.637 1.00 97.25 200 ASN A C 1
ATOM 1431 O O . ASN A 1 200 ? -6.621 -6.131 20.594 1.00 97.25 200 ASN A O 1
ATOM 1435 N N . VAL A 1 201 ? -8.141 -7.380 21.679 1.00 97.31 201 VAL A N 1
ATOM 1436 C CA . VAL A 1 201 ? -8.926 -7.727 20.488 1.00 97.31 201 VAL A CA 1
ATOM 1437 C C . VAL A 1 201 ? -10.354 -7.257 20.697 1.00 97.31 201 VAL A C 1
ATOM 1439 O O . VAL A 1 201 ? -10.961 -7.564 21.728 1.00 97.31 201 VAL A O 1
ATOM 1442 N N . VAL A 1 202 ? -10.891 -6.521 19.732 1.00 97.62 202 VAL A N 1
ATOM 1443 C CA . VAL A 1 202 ? -12.291 -6.087 19.708 1.00 97.62 202 VAL A CA 1
ATOM 1444 C C . VAL A 1 202 ? -12.897 -6.297 18.334 1.00 97.62 202 VAL A C 1
ATOM 1446 O O . VAL A 1 202 ? -12.192 -6.334 17.331 1.00 97.62 202 VAL A O 1
ATOM 1449 N N . GLU A 1 203 ? -14.216 -6.407 18.298 1.00 97.19 203 GLU A N 1
ATOM 1450 C CA . GLU A 1 203 ? -14.984 -6.569 17.070 1.00 97.19 203 GLU A CA 1
ATOM 1451 C C . GLU A 1 203 ? -15.914 -5.375 16.875 1.00 97.19 203 GLU A C 1
ATOM 1453 O O . GLU A 1 203 ? -16.494 -4.858 17.836 1.00 97.19 203 GLU A O 1
ATOM 1458 N N . VAL A 1 204 ? -16.064 -4.949 15.624 1.00 95.94 204 VAL A N 1
ATOM 1459 C CA . VAL A 1 204 ? -17.021 -3.923 15.213 1.00 95.94 204 VAL A CA 1
ATOM 1460 C C . VAL A 1 204 ? -17.630 -4.323 13.878 1.00 95.94 204 VAL A C 1
ATOM 1462 O O . VAL A 1 204 ? -16.919 -4.734 12.963 1.00 95.94 204 VAL A O 1
ATOM 1465 N N . ASP A 1 205 ? -18.948 -4.221 13.749 1.00 94.75 205 ASP A N 1
ATOM 1466 C CA . ASP A 1 205 ? -19.580 -4.359 12.442 1.00 94.75 205 ASP A CA 1
ATOM 1467 C C . ASP A 1 205 ? -19.401 -3.073 11.625 1.00 94.75 205 ASP A C 1
ATOM 1469 O O . ASP A 1 205 ? -19.294 -1.956 12.150 1.00 94.75 205 ASP A O 1
ATOM 1473 N N . GLN A 1 206 ? -19.399 -3.227 10.311 1.00 94.06 206 GLN A N 1
ATOM 1474 C CA . GLN A 1 206 ? -19.180 -2.138 9.382 1.00 94.06 206 GLN A CA 1
ATOM 1475 C C . GLN A 1 206 ? -20.244 -1.034 9.492 1.00 94.06 206 GLN A C 1
ATOM 1477 O O . GLN A 1 206 ? -19.933 0.147 9.317 1.00 94.06 206 GLN A O 1
ATOM 1482 N N . GLN A 1 207 ? -21.503 -1.367 9.787 1.00 93.00 207 GLN A N 1
ATOM 1483 C CA . GLN A 1 207 ? -22.550 -0.352 9.905 1.00 93.00 207 GLN A CA 1
ATOM 1484 C C . GLN A 1 207 ? -22.310 0.540 11.129 1.00 93.00 207 GLN A C 1
ATOM 1486 O O . GLN A 1 207 ? -22.465 1.762 11.036 1.00 93.00 207 GLN A O 1
ATOM 1491 N N . THR A 1 208 ? -21.899 -0.048 12.251 1.00 94.38 208 THR A N 1
ATOM 1492 C CA . THR A 1 208 ? -21.516 0.672 13.467 1.00 94.38 208 THR A CA 1
ATOM 1493 C C . THR A 1 208 ? -20.300 1.561 13.227 1.00 94.38 208 THR A C 1
ATOM 1495 O O . THR A 1 208 ? -20.353 2.743 13.572 1.00 94.38 208 THR A O 1
ATOM 1498 N N . LEU A 1 209 ? -19.245 1.040 12.588 1.00 94.19 209 LEU A N 1
ATOM 1499 C CA . LEU A 1 209 ? -18.037 1.812 12.279 1.00 94.19 209 LEU A CA 1
ATOM 1500 C C . LEU A 1 209 ? -18.338 2.992 11.345 1.00 94.19 209 LEU A C 1
ATOM 1502 O O . LEU A 1 209 ? -17.974 4.126 11.641 1.00 94.19 209 LEU A O 1
ATOM 1506 N N . ARG A 1 210 ? -19.086 2.750 10.265 1.00 92.00 210 ARG A N 1
ATOM 1507 C CA . ARG A 1 210 ? -19.491 3.778 9.294 1.00 92.00 210 ARG A CA 1
ATOM 1508 C C . ARG A 1 210 ? -20.387 4.862 9.897 1.00 92.00 210 ARG A C 1
ATOM 1510 O O . ARG A 1 210 ? -20.341 6.008 9.462 1.00 92.00 210 ARG A O 1
ATOM 1517 N N . SER A 1 211 ? -21.252 4.501 10.844 1.00 92.06 211 SER A N 1
ATOM 1518 C CA . SER A 1 211 ? -22.177 5.454 11.476 1.00 92.06 211 SER A CA 1
ATOM 1519 C C . SER A 1 211 ? -21.497 6.312 12.544 1.00 92.06 211 SER A C 1
ATOM 1521 O O . SER A 1 211 ? -22.081 7.297 13.000 1.00 92.06 211 SER A O 1
ATOM 1523 N N . ALA A 1 212 ? -20.293 5.930 12.973 1.00 94.50 212 ALA A N 1
ATOM 1524 C CA . ALA A 1 212 ? -19.548 6.654 13.978 1.00 94.50 212 ALA A CA 1
ATOM 1525 C C . ALA A 1 212 ? -18.830 7.858 13.371 1.00 94.50 212 ALA A C 1
ATOM 1527 O O . ALA A 1 212 ? -18.151 7.746 12.355 1.00 94.50 212 ALA A O 1
ATOM 1528 N N . TRP A 1 213 ? -18.915 9.010 14.036 1.00 93.75 213 TRP A N 1
ATOM 1529 C CA . TRP A 1 213 ? -18.137 10.180 13.619 1.00 93.75 213 TRP A CA 1
ATOM 1530 C C . TRP A 1 213 ? -16.665 10.088 14.060 1.00 93.75 213 TRP A C 1
ATOM 1532 O O . TRP A 1 213 ? -15.810 10.791 13.527 1.00 93.75 213 TRP A O 1
ATOM 1542 N N . GLY A 1 214 ? -16.345 9.204 15.009 1.00 95.75 214 GLY A N 1
ATOM 1543 C CA . GLY A 1 214 ? -14.980 8.968 15.469 1.00 95.75 214 GLY A CA 1
ATOM 1544 C C . GLY A 1 214 ? -14.841 7.714 16.326 1.00 95.75 214 GLY A C 1
ATOM 1545 O O . GLY A 1 214 ? -15.834 7.169 16.814 1.00 95.75 214 GLY A O 1
ATOM 1546 N N . PHE A 1 215 ? -13.599 7.287 16.527 1.00 97.56 215 PHE A N 1
ATOM 1547 C CA . PHE A 1 215 ? -13.211 6.145 17.342 1.00 97.56 215 PHE A CA 1
ATOM 1548 C C . PHE A 1 215 ? -12.038 6.546 18.251 1.00 97.56 215 PHE A C 1
ATOM 1550 O O . PHE A 1 215 ? -10.930 6.794 17.782 1.00 97.56 215 PHE A O 1
ATOM 1557 N N . THR A 1 216 ? -12.285 6.616 19.562 1.00 98.25 216 THR A N 1
ATOM 1558 C CA . THR A 1 216 ? -11.238 6.773 20.578 1.00 98.25 216 THR A CA 1
ATOM 1559 C C . THR A 1 216 ? -10.789 5.423 21.120 1.00 98.25 216 THR A C 1
ATOM 1561 O O . THR A 1 216 ? -11.606 4.615 21.569 1.00 98.25 216 THR A O 1
ATOM 1564 N N . ILE A 1 217 ? -9.477 5.229 21.165 1.00 98.44 217 ILE A N 1
ATOM 1565 C CA . ILE A 1 217 ? -8.814 4.079 21.767 1.00 98.44 217 ILE A CA 1
ATOM 1566 C C . ILE A 1 217 ? -7.998 4.581 22.956 1.00 98.44 217 ILE A C 1
ATOM 1568 O O . ILE A 1 217 ? -7.107 5.415 22.802 1.00 98.44 217 ILE A O 1
ATOM 1572 N N . ILE A 1 218 ? -8.321 4.088 24.150 1.00 98.31 218 ILE A N 1
ATOM 1573 C CA . ILE A 1 218 ? -7.639 4.440 25.397 1.00 98.31 218 ILE A CA 1
ATOM 1574 C C . ILE A 1 218 ? -6.883 3.212 25.891 1.00 98.31 218 ILE A C 1
ATOM 1576 O O . ILE A 1 218 ? -7.508 2.258 26.348 1.00 98.31 218 ILE A O 1
ATOM 1580 N N . ALA A 1 219 ? -5.558 3.215 25.808 1.00 98.00 219 ALA A N 1
ATOM 1581 C CA . ALA A 1 219 ? -4.728 2.097 26.251 1.00 98.00 219 ALA A CA 1
ATOM 1582 C C . ALA A 1 219 ? -3.306 2.574 26.612 1.00 98.00 219 ALA A C 1
ATOM 1584 O O . ALA A 1 219 ? -2.879 3.625 26.128 1.00 98.00 219 ALA A O 1
ATOM 1585 N N . PRO A 1 220 ? -2.575 1.846 27.478 1.00 97.94 220 PRO A N 1
ATOM 1586 C CA . PRO A 1 220 ? -1.179 2.158 27.784 1.00 97.94 220 PRO A CA 1
ATOM 1587 C C . PRO A 1 220 ? -0.265 1.984 26.558 1.00 97.94 220 PRO A C 1
ATOM 1589 O O . PRO A 1 220 ? -0.620 1.306 25.599 1.00 97.94 220 PRO A O 1
ATOM 1592 N N . ALA A 1 221 ? 0.930 2.579 26.602 1.00 96.56 221 ALA A N 1
ATOM 1593 C CA . ALA A 1 221 ? 1.880 2.593 25.480 1.00 96.56 221 ALA A CA 1
ATOM 1594 C C . ALA A 1 221 ? 2.404 1.212 25.044 1.00 96.56 221 ALA A C 1
ATOM 1596 O O . ALA A 1 221 ? 2.920 1.068 23.943 1.00 96.56 221 ALA A O 1
ATOM 1597 N N . ASP A 1 222 ? 2.292 0.199 25.902 1.00 95.88 222 ASP A N 1
ATOM 1598 C CA . ASP A 1 222 ? 2.675 -1.186 25.616 1.00 95.88 222 ASP A CA 1
ATOM 1599 C C . ASP A 1 222 ? 1.506 -2.042 25.097 1.00 95.88 222 ASP A C 1
ATOM 1601 O O . ASP A 1 222 ? 1.641 -3.259 24.943 1.00 95.88 222 ASP A O 1
ATOM 1605 N N . ALA A 1 223 ? 0.342 -1.431 24.866 1.00 97.00 223 ALA A N 1
ATOM 1606 C CA . ALA A 1 223 ? -0.816 -2.108 24.314 1.00 97.00 223 ALA A CA 1
ATOM 1607 C C . ALA A 1 223 ? -0.729 -2.236 22.788 1.00 97.00 223 ALA A C 1
ATOM 1609 O O . ALA A 1 223 ? -0.299 -1.319 22.095 1.00 97.00 223 ALA A O 1
ATOM 1610 N N . VAL A 1 224 ? -1.239 -3.351 22.270 1.00 97.12 224 VAL A N 1
ATOM 1611 C CA . VAL A 1 224 ? -1.549 -3.553 20.849 1.00 97.12 224 VAL A CA 1
ATOM 1612 C C . VAL A 1 224 ? -3.054 -3.722 20.732 1.00 97.12 224 VAL A C 1
ATOM 1614 O O . VAL A 1 224 ? -3.641 -4.488 21.499 1.00 97.12 224 VAL A O 1
ATOM 1617 N N . VAL A 1 225 ? -3.694 -3.021 19.798 1.00 97.69 225 VAL A N 1
ATOM 1618 C CA . VAL A 1 225 ? -5.149 -3.085 19.605 1.00 97.69 225 VAL A CA 1
ATOM 1619 C C . VAL A 1 225 ? -5.460 -3.606 18.212 1.00 97.69 225 VAL A C 1
ATOM 1621 O O . VAL A 1 225 ? -5.126 -2.988 17.206 1.00 97.69 225 VAL A O 1
ATOM 1624 N N . LEU A 1 226 ? -6.130 -4.751 18.171 1.00 97.94 226 LEU A N 1
ATOM 1625 C CA . LEU A 1 226 ? -6.567 -5.429 16.961 1.00 97.94 226 LEU A CA 1
ATOM 1626 C C . LEU A 1 226 ? -8.088 -5.290 16.864 1.00 97.94 226 LEU A C 1
ATOM 1628 O O . LEU A 1 226 ? -8.825 -5.765 17.732 1.00 97.94 226 LEU A O 1
ATOM 1632 N N . ILE A 1 227 ? -8.556 -4.601 15.830 1.00 98.00 227 ILE A N 1
ATOM 1633 C CA . ILE A 1 227 ? -9.971 -4.313 15.601 1.00 98.00 227 ILE A CA 1
ATOM 1634 C C . ILE A 1 227 ? -10.425 -5.157 14.418 1.00 98.00 227 ILE A C 1
ATOM 1636 O O . ILE A 1 227 ? -10.071 -4.866 13.280 1.00 98.00 227 ILE A O 1
ATOM 1640 N N . ASN A 1 228 ? -11.208 -6.197 14.679 1.00 98.12 228 ASN A N 1
ATOM 1641 C CA . ASN A 1 228 ? -11.775 -7.044 13.639 1.00 98.12 228 ASN A CA 1
ATOM 1642 C C . ASN A 1 228 ? -13.073 -6.432 13.097 1.00 98.12 228 ASN A C 1
ATOM 1644 O O . ASN A 1 228 ? -14.030 -6.225 13.846 1.00 98.12 228 ASN A O 1
ATOM 1648 N N . VAL A 1 229 ? -13.113 -6.187 11.785 1.00 97.38 229 VAL A N 1
ATOM 1649 C CA . VAL A 1 229 ? -14.342 -5.887 11.039 1.00 97.38 229 VAL A CA 1
ATOM 1650 C C . VAL A 1 229 ? -14.820 -7.172 10.380 1.00 97.38 229 VAL A C 1
ATOM 1652 O O . VAL A 1 229 ? -14.116 -7.765 9.562 1.00 97.38 229 VAL A O 1
ATOM 1655 N N . LEU A 1 230 ? -16.006 -7.630 10.770 1.00 89.3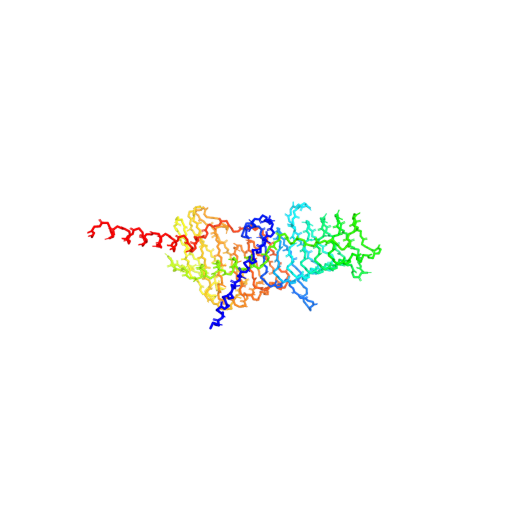1 230 LEU A N 1
ATOM 1656 C CA . LEU A 1 230 ? -16.478 -8.979 10.441 1.00 89.31 230 LEU A CA 1
ATOM 1657 C C . LEU A 1 230 ? -17.130 -9.078 9.055 1.00 89.31 230 LEU A C 1
ATOM 1659 O O . LEU A 1 230 ? -17.268 -10.178 8.513 1.00 89.31 230 LEU A O 1
ATOM 1663 N N . ASP A 1 231 ? -17.536 -7.941 8.496 1.00 97.06 231 ASP A N 1
ATOM 1664 C CA . ASP A 1 231 ? -18.296 -7.845 7.257 1.00 97.06 231 ASP A CA 1
ATOM 1665 C C . ASP A 1 231 ? -17.471 -8.168 6.007 1.00 97.06 231 ASP A C 1
ATOM 1667 O O . ASP A 1 231 ? -16.278 -7.886 5.903 1.00 97.06 231 ASP A O 1
ATOM 1671 N N . THR A 1 232 ? -18.152 -8.696 4.991 1.00 97.31 232 THR A N 1
ATOM 1672 C CA . THR A 1 232 ? -17.543 -8.990 3.687 1.00 97.31 232 THR A CA 1
ATOM 1673 C C . THR A 1 232 ? -17.424 -7.756 2.790 1.00 97.31 232 THR A C 1
ATOM 1675 O O . THR A 1 232 ? -16.689 -7.778 1.807 1.00 97.31 232 THR A O 1
ATOM 1678 N N . SER A 1 233 ? -18.155 -6.681 3.091 1.00 97.56 233 SER A N 1
ATOM 1679 C CA . SER A 1 233 ? -18.114 -5.425 2.341 1.00 97.56 233 SER A CA 1
ATOM 1680 C C . SER A 1 233 ? -17.959 -4.259 3.298 1.00 97.56 233 SER A C 1
ATOM 1682 O O . SER A 1 233 ? -18.842 -4.007 4.114 1.00 97.56 233 SER A O 1
ATOM 1684 N N . VAL A 1 234 ? -16.863 -3.521 3.149 1.00 97.44 234 VAL A N 1
ATOM 1685 C CA . VAL A 1 234 ? -16.472 -2.435 4.045 1.00 97.44 234 VAL A CA 1
ATOM 1686 C C . VAL A 1 234 ? -16.342 -1.125 3.269 1.00 97.44 234 VAL A C 1
ATOM 1688 O O . VAL A 1 234 ? -16.022 -1.081 2.083 1.00 97.44 234 VAL A O 1
ATOM 1691 N N . THR A 1 235 ? -16.656 -0.021 3.925 1.00 96.00 235 THR A N 1
ATOM 1692 C CA . THR A 1 235 ? -16.625 1.334 3.378 1.00 96.00 235 THR A CA 1
ATOM 1693 C C . THR A 1 235 ? -16.226 2.316 4.474 1.00 96.00 235 THR A C 1
ATOM 1695 O O . THR A 1 235 ? -16.973 2.512 5.433 1.00 96.00 235 THR A O 1
ATOM 1698 N N . LEU A 1 236 ? -15.065 2.943 4.336 1.00 92.25 236 LEU A N 1
ATOM 1699 C CA . LEU A 1 236 ? -14.548 3.907 5.300 1.00 92.25 236 LEU A CA 1
ATOM 1700 C C . LEU A 1 236 ? -14.552 5.300 4.676 1.00 92.25 236 LEU A C 1
ATOM 1702 O O . LEU A 1 236 ? -13.592 5.734 4.035 1.00 92.25 236 LEU A O 1
ATOM 1706 N N . ASP A 1 237 ? -15.670 5.991 4.888 1.00 81.50 237 ASP A N 1
ATOM 1707 C CA . ASP A 1 237 ? -15.941 7.300 4.293 1.00 81.50 237 ASP A CA 1
ATOM 1708 C C . ASP A 1 237 ? -15.462 8.466 5.168 1.00 81.50 237 ASP A C 1
ATOM 1710 O O . ASP A 1 237 ? -15.600 9.599 4.734 1.00 81.50 237 ASP A O 1
ATOM 1714 N N . SER A 1 238 ? -14.936 8.203 6.373 1.00 79.19 238 SER A N 1
ATOM 1715 C CA . SER A 1 238 ? -14.155 9.065 7.288 1.00 79.19 238 SER A CA 1
ATOM 1716 C C . SER A 1 238 ? -14.519 8.698 8.727 1.00 79.19 238 SER A C 1
ATOM 1718 O O . SER A 1 238 ? -15.674 8.821 9.133 1.00 79.19 238 SER A O 1
ATOM 1720 N N . THR A 1 239 ? -13.531 8.285 9.515 1.00 87.81 239 THR A N 1
ATOM 1721 C CA . THR A 1 239 ? -13.662 8.136 10.967 1.00 87.81 239 THR A CA 1
ATOM 1722 C C . THR A 1 239 ? -12.506 8.892 11.604 1.00 87.81 239 THR A C 1
ATOM 1724 O O . THR A 1 239 ? -11.350 8.664 11.253 1.00 87.81 239 THR A O 1
ATOM 1727 N N . THR A 1 240 ? -12.788 9.818 12.523 1.00 94.38 240 THR A N 1
ATOM 1728 C CA . THR A 1 240 ? -11.717 10.455 13.300 1.00 94.38 240 THR A CA 1
ATOM 1729 C C . THR A 1 240 ? -11.154 9.450 14.299 1.00 94.38 240 THR A C 1
ATOM 1731 O O . THR A 1 240 ? -11.867 9.022 15.205 1.00 94.38 240 THR A O 1
ATOM 1734 N N . TRP A 1 241 ? -9.887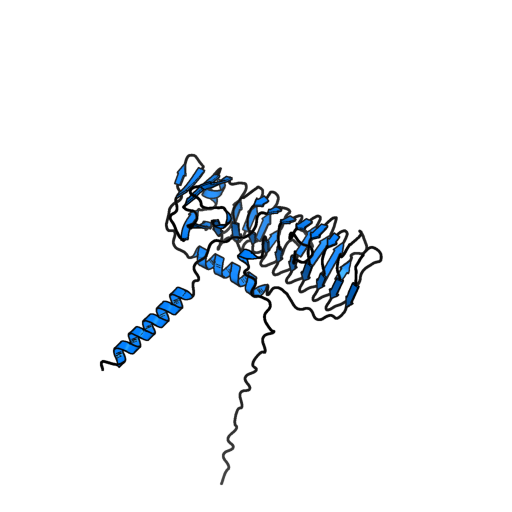 9.082 14.140 1.00 95.75 241 TRP A N 1
ATOM 1735 C CA . TRP A 1 241 ? -9.179 8.183 15.049 1.00 95.75 241 TRP A CA 1
ATOM 1736 C C . TRP A 1 241 ? -8.465 8.998 16.126 1.00 95.75 241 TRP A C 1
ATOM 1738 O O . TRP A 1 241 ? -7.748 9.949 15.819 1.00 95.75 241 TRP A O 1
ATOM 1748 N N . GLU A 1 242 ? -8.685 8.649 17.390 1.00 97.44 242 GLU A N 1
ATOM 1749 C CA . GLU A 1 242 ? -8.040 9.296 18.532 1.00 97.44 242 GLU A CA 1
ATOM 1750 C C . GLU A 1 242 ? -7.386 8.255 19.437 1.00 97.44 242 GLU A C 1
ATOM 1752 O O . GLU A 1 242 ? -8.034 7.298 19.865 1.00 97.44 242 GLU A O 1
ATOM 1757 N N . PHE A 1 243 ? -6.131 8.491 19.802 1.00 97.50 243 PHE A N 1
ATOM 1758 C CA . PHE A 1 243 ? -5.352 7.606 20.662 1.00 97.50 243 PHE A CA 1
ATOM 1759 C C . PHE A 1 243 ? -5.056 8.311 21.991 1.00 97.50 243 PHE A C 1
ATOM 1761 O O . PHE A 1 243 ? -4.681 9.484 22.020 1.00 97.50 243 PHE A O 1
ATOM 1768 N N . GLN A 1 244 ? -5.309 7.632 23.112 1.00 98.25 244 GLN A N 1
ATOM 1769 C CA . GLN A 1 244 ? -5.151 8.176 24.464 1.00 98.25 244 GLN A CA 1
ATOM 1770 C C . GLN A 1 244 ? -4.542 7.132 25.403 1.00 98.25 244 GLN A C 1
ATOM 1772 O O . GLN A 1 244 ? -4.657 5.931 25.182 1.00 98.25 244 GLN A O 1
ATOM 1777 N N . GLY A 1 245 ? -3.942 7.581 26.508 1.00 96.88 245 GLY A N 1
ATOM 1778 C CA . GLY A 1 245 ? -3.347 6.685 27.509 1.00 96.88 245 GLY A CA 1
ATOM 1779 C C . GLY A 1 245 ? -1.917 6.232 27.194 1.00 96.88 245 GLY A C 1
ATOM 1780 O O . GLY A 1 245 ? -1.314 5.555 28.021 1.00 96.88 245 GLY A O 1
ATOM 1781 N N . GLY A 1 246 ? -1.358 6.666 26.061 1.00 96.75 246 GLY A N 1
ATOM 1782 C CA . GLY A 1 246 ? 0.022 6.407 25.645 1.00 96.75 246 GLY A CA 1
ATOM 1783 C C . GLY A 1 246 ? 0.152 5.460 24.453 1.00 96.75 246 GLY A C 1
ATOM 1784 O O . GLY A 1 246 ? 1.246 5.356 23.915 1.00 96.75 246 GLY A O 1
ATOM 1785 N N . ILE A 1 247 ? -0.926 4.783 24.044 1.00 97.38 247 ILE A N 1
ATOM 1786 C CA . ILE A 1 247 ? -0.961 4.060 22.768 1.00 97.38 247 ILE A CA 1
ATOM 1787 C C . ILE A 1 247 ? -0.849 5.036 21.590 1.00 97.38 247 ILE A C 1
ATOM 1789 O O . ILE A 1 247 ? -1.412 6.130 21.638 1.00 97.38 247 ILE A O 1
ATOM 1793 N N . GLU A 1 248 ? -0.165 4.607 20.534 1.00 95.19 248 GLU A N 1
ATOM 1794 C CA . GLU A 1 248 ? 0.012 5.348 19.282 1.00 95.19 248 GLU A CA 1
ATOM 1795 C C . GLU A 1 248 ? -0.608 4.573 18.107 1.00 95.19 248 GLU A C 1
ATOM 1797 O O . GLU A 1 248 ? -0.908 3.376 18.222 1.00 95.19 248 GLU A O 1
ATOM 1802 N N . LYS A 1 249 ? -0.807 5.241 16.963 1.00 94.50 249 LYS A N 1
ATOM 1803 C CA . LYS A 1 249 ? -1.477 4.643 15.792 1.00 94.50 249 LYS A CA 1
ATOM 1804 C C . LYS A 1 249 ? -0.758 3.396 15.279 1.00 94.50 249 LYS A C 1
ATOM 1806 O O . LYS A 1 249 ? -1.411 2.455 14.840 1.00 94.50 249 LYS A O 1
ATOM 1811 N N . GLU A 1 250 ? 0.568 3.351 15.389 1.00 95.12 250 GLU A N 1
ATOM 1812 C CA . GLU A 1 250 ? 1.435 2.265 14.925 1.00 95.12 250 GLU A CA 1
ATOM 1813 C C . GLU A 1 250 ? 1.162 0.944 15.666 1.00 95.12 250 GLU A C 1
ATOM 1815 O O . GLU A 1 250 ? 1.543 -0.121 15.181 1.00 95.12 250 GLU A O 1
ATOM 1820 N N . ALA A 1 251 ? 0.475 0.988 16.814 1.00 96.19 251 ALA A N 1
ATOM 1821 C CA . ALA A 1 251 ? 0.077 -0.180 17.599 1.00 96.19 251 ALA A CA 1
ATOM 1822 C C . ALA A 1 251 ? -1.396 -0.591 17.397 1.00 96.19 251 ALA A C 1
ATOM 1824 O O . ALA A 1 251 ? -1.881 -1.509 18.068 1.00 96.19 251 ALA A O 1
ATOM 1825 N N . VAL A 1 252 ? -2.120 0.063 16.481 1.00 97.19 252 VAL A N 1
ATOM 1826 C CA . VAL A 1 252 ? -3.533 -0.214 16.193 1.00 97.19 252 VAL A CA 1
ATOM 1827 C C . VAL A 1 252 ? -3.701 -0.741 14.775 1.00 97.19 252 VAL A C 1
ATOM 1829 O O . VAL A 1 252 ? -3.282 -0.094 13.818 1.00 97.19 252 VAL A O 1
ATOM 1832 N N . LEU A 1 253 ? -4.355 -1.895 14.637 1.00 97.88 253 LEU A N 1
ATOM 1833 C CA . LEU A 1 253 ? -4.628 -2.541 13.356 1.00 97.88 253 LEU A CA 1
ATOM 1834 C C . LEU A 1 253 ? -6.126 -2.772 13.165 1.00 97.88 253 LEU A C 1
ATOM 1836 O O . LEU A 1 253 ? -6.761 -3.476 13.951 1.00 97.88 253 LEU A O 1
ATOM 1840 N N . LEU A 1 254 ? -6.673 -2.228 12.082 1.00 97.69 254 LEU A N 1
ATOM 1841 C CA . LEU A 1 254 ? -8.001 -2.549 11.582 1.00 97.69 254 LEU A CA 1
ATOM 1842 C C . LEU A 1 254 ? -7.901 -3.749 10.635 1.00 97.69 254 LEU A C 1
ATOM 1844 O O . LEU A 1 254 ? -7.454 -3.628 9.494 1.00 97.69 254 LEU A O 1
ATOM 1848 N N . ASN A 1 255 ? -8.304 -4.917 11.121 1.00 98.31 255 ASN A N 1
ATOM 1849 C CA . ASN A 1 255 ? -8.237 -6.176 10.398 1.00 98.31 255 ASN A CA 1
ATOM 1850 C C . ASN A 1 255 ? -9.595 -6.533 9.779 1.00 98.31 255 ASN A C 1
ATOM 1852 O O . ASN A 1 255 ? -10.618 -6.551 10.460 1.00 98.31 255 ASN A O 1
ATOM 1856 N N . MET A 1 256 ? -9.601 -6.862 8.491 1.00 98.38 256 MET A N 1
ATOM 1857 C CA . MET A 1 256 ? -10.798 -7.191 7.716 1.00 98.38 256 MET A CA 1
ATOM 1858 C C . MET A 1 256 ? -10.628 -8.548 7.027 1.00 98.38 256 MET A C 1
ATOM 1860 O O . MET A 1 256 ? -10.638 -8.650 5.799 1.00 98.38 256 MET A O 1
ATOM 1864 N N . ALA A 1 257 ? -10.458 -9.604 7.825 1.00 97.69 257 ALA A N 1
ATOM 1865 C CA . ALA A 1 257 ? -10.121 -10.946 7.338 1.00 97.69 257 ALA A CA 1
ATOM 1866 C C . ALA A 1 257 ? -11.115 -11.511 6.307 1.00 97.69 257 ALA A C 1
ATOM 1868 O O . ALA A 1 257 ? -10.727 -12.291 5.441 1.00 97.69 257 ALA A O 1
ATOM 1869 N N . ASN A 1 258 ? -12.385 -11.099 6.380 1.00 97.00 258 ASN A N 1
ATOM 1870 C CA . ASN A 1 258 ? -13.458 -11.588 5.512 1.00 97.00 258 ASN A CA 1
ATOM 1871 C C . ASN A 1 258 ? -13.834 -10.611 4.387 1.00 97.00 258 ASN A C 1
ATOM 1873 O O . ASN A 1 258 ? -14.679 -10.945 3.551 1.00 97.00 258 ASN A O 1
ATOM 1877 N N . ALA A 1 259 ? -13.270 -9.398 4.371 1.00 98.44 259 ALA A N 1
ATOM 1878 C CA . ALA A 1 259 ? -13.678 -8.369 3.424 1.00 98.44 259 ALA A CA 1
ATOM 1879 C C . ALA A 1 259 ? -13.212 -8.712 2.006 1.00 98.44 259 ALA A C 1
ATOM 1881 O O . ALA A 1 259 ? -12.024 -8.868 1.748 1.00 98.44 259 ALA A O 1
ATOM 1882 N N . VAL A 1 260 ? -14.161 -8.778 1.074 1.00 98.56 260 VAL A N 1
ATOM 1883 C CA . VAL A 1 260 ? -13.909 -8.955 -0.365 1.00 98.56 260 VAL A CA 1
ATOM 1884 C C . VAL A 1 260 ? -13.990 -7.633 -1.126 1.00 98.56 260 VAL A C 1
ATOM 1886 O O . VAL A 1 260 ? -13.430 -7.505 -2.213 1.00 98.56 260 VAL A O 1
ATOM 1889 N N . THR A 1 261 ? -14.643 -6.623 -0.549 1.00 98.44 261 THR A N 1
ATOM 1890 C CA . THR A 1 261 ? -14.680 -5.259 -1.082 1.00 98.44 261 THR A CA 1
ATOM 1891 C C . THR A 1 261 ? -14.398 -4.250 0.017 1.00 98.44 261 THR A C 1
ATOM 1893 O O . THR A 1 261 ? -14.996 -4.311 1.092 1.00 98.44 261 THR A O 1
ATOM 1896 N N . LEU A 1 262 ? -13.534 -3.285 -0.287 1.00 98.31 262 LEU A N 1
ATOM 1897 C CA . LEU A 1 262 ? -13.248 -2.141 0.571 1.00 98.31 262 LEU A CA 1
ATOM 1898 C C . LEU A 1 262 ? -13.358 -0.860 -0.259 1.00 98.31 262 LEU A C 1
ATOM 1900 O O . LEU A 1 262 ? -12.738 -0.733 -1.310 1.00 98.31 262 LEU A O 1
ATOM 1904 N N . ALA A 1 263 ? -14.156 0.096 0.195 1.00 97.44 263 ALA A N 1
ATOM 1905 C CA . ALA A 1 263 ? -14.206 1.435 -0.380 1.00 97.44 263 ALA A CA 1
ATOM 1906 C C . ALA A 1 263 ? -13.588 2.436 0.598 1.00 97.44 263 ALA A C 1
ATOM 1908 O O . ALA A 1 263 ? -13.948 2.455 1.774 1.00 97.44 263 ALA A O 1
ATOM 1909 N N . LEU A 1 264 ? -12.669 3.262 0.105 1.00 96.50 264 LEU A N 1
ATOM 1910 C CA . LEU A 1 264 ? -12.023 4.339 0.848 1.00 96.50 264 LEU A CA 1
ATOM 1911 C C . LEU A 1 264 ? -12.243 5.643 0.079 1.00 96.50 264 LEU A C 1
ATOM 1913 O O . LEU A 1 264 ? -11.956 5.714 -1.120 1.00 96.50 264 LEU A O 1
ATOM 1917 N N . SER A 1 265 ? -12.753 6.674 0.748 1.00 93.12 265 SER A N 1
ATOM 1918 C CA . SER A 1 265 ? -13.052 7.954 0.088 1.00 93.12 265 SER A CA 1
ATOM 1919 C C . SER A 1 265 ? -12.663 9.193 0.892 1.00 93.12 265 SER A C 1
ATOM 1921 O O . SER A 1 265 ? -12.940 10.306 0.447 1.00 93.12 265 SER A O 1
ATOM 1923 N N . GLN A 1 266 ? -12.070 9.033 2.078 1.00 92.19 266 GLN A N 1
ATOM 1924 C CA . GLN A 1 266 ? -11.602 10.127 2.935 1.00 92.19 266 GLN A CA 1
ATOM 1925 C C . GLN A 1 266 ? -10.406 9.690 3.791 1.00 92.19 266 GLN A C 1
ATOM 1927 O O . GLN A 1 266 ? -9.891 8.580 3.652 1.00 92.19 266 GLN A O 1
ATOM 1932 N N . THR A 1 267 ? -9.952 10.587 4.669 1.00 92.44 267 THR A N 1
ATOM 1933 C CA . THR A 1 267 ? -8.819 10.346 5.557 1.00 92.44 267 THR A CA 1
ATOM 1934 C C . THR A 1 267 ? -9.149 9.360 6.677 1.00 92.44 267 THR A C 1
ATOM 1936 O O . THR A 1 267 ? -10.149 9.523 7.379 1.00 92.44 267 THR A O 1
ATOM 1939 N N . ASN A 1 268 ? -8.275 8.371 6.866 1.00 93.50 268 ASN A N 1
ATOM 1940 C CA . ASN A 1 268 ? -8.324 7.376 7.932 1.00 93.50 268 ASN A CA 1
ATOM 1941 C C . ASN A 1 268 ? -6.923 7.232 8.547 1.00 93.50 268 ASN A C 1
ATOM 1943 O O . ASN A 1 268 ? -6.003 6.774 7.880 1.00 93.50 268 ASN A O 1
ATOM 1947 N N . GLY A 1 269 ? -6.761 7.641 9.806 1.00 94.50 269 GLY A N 1
ATOM 1948 C CA . GLY A 1 269 ? -5.497 7.554 10.549 1.00 94.50 269 GLY A CA 1
ATOM 1949 C C . GLY A 1 269 ? -5.360 6.248 11.326 1.00 94.50 269 GLY A C 1
ATOM 1950 O O . GLY A 1 269 ? -5.374 6.265 12.554 1.00 94.50 269 GLY A O 1
ATOM 1951 N N . VAL A 1 270 ? -5.326 5.118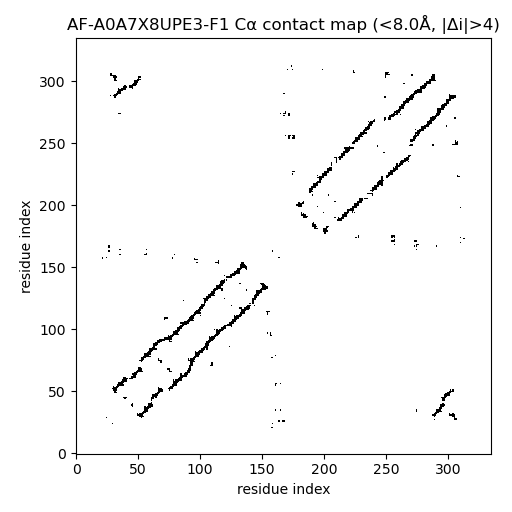 10.619 1.00 95.25 270 VAL A N 1
ATOM 1952 C CA . VAL A 1 270 ? -5.220 3.774 11.206 1.00 95.25 270 VAL A CA 1
ATOM 1953 C C . VAL A 1 270 ? -4.538 2.826 10.222 1.00 95.25 270 VAL A C 1
ATOM 1955 O O . VAL A 1 270 ? -4.660 3.004 9.010 1.00 95.25 270 VAL A O 1
ATOM 1958 N N . ASN A 1 271 ? -3.866 1.792 10.728 1.00 97.50 271 ASN A N 1
ATOM 1959 C CA . ASN A 1 271 ? -3.348 0.715 9.886 1.00 97.50 271 ASN A CA 1
ATOM 1960 C C . ASN A 1 271 ? -4.488 -0.212 9.451 1.00 97.50 271 ASN A C 1
ATOM 1962 O O . ASN A 1 271 ? -5.328 -0.583 10.270 1.00 97.50 271 ASN A O 1
ATOM 1966 N N . ILE A 1 272 ? -4.508 -0.617 8.185 1.00 97.88 272 ILE A N 1
ATOM 1967 C CA . ILE A 1 272 ? -5.573 -1.422 7.584 1.00 97.88 272 ILE A CA 1
ATOM 1968 C C . ILE A 1 272 ? -4.977 -2.689 6.970 1.00 97.88 272 ILE A C 1
ATOM 1970 O O . ILE A 1 272 ? -4.093 -2.623 6.118 1.00 97.88 272 ILE A O 1
ATOM 1974 N N . LEU A 1 273 ? -5.516 -3.845 7.360 1.00 98.38 273 LEU A N 1
ATOM 1975 C CA . LEU A 1 273 ? -5.186 -5.155 6.804 1.00 98.38 273 LEU A CA 1
ATOM 1976 C C . LEU A 1 273 ? -6.457 -5.818 6.257 1.00 98.38 273 LEU A C 1
ATOM 1978 O O . LEU A 1 273 ? -7.272 -6.337 7.015 1.00 98.38 273 LEU A O 1
ATOM 1982 N N . ALA A 1 274 ? -6.623 -5.796 4.935 1.00 98.56 274 ALA A N 1
ATOM 1983 C CA . ALA A 1 274 ? -7.777 -6.337 4.214 1.00 98.56 274 ALA A CA 1
ATOM 1984 C C . ALA A 1 274 ? -7.332 -7.192 3.005 1.00 98.56 274 ALA A C 1
ATOM 1986 O O . ALA A 1 274 ? -7.656 -6.873 1.857 1.00 98.56 274 ALA A O 1
ATOM 1987 N N . PRO A 1 275 ? -6.570 -8.281 3.219 1.00 98.50 275 PRO A N 1
ATOM 1988 C CA . PRO A 1 275 ? -5.813 -8.961 2.162 1.00 98.50 275 PRO A CA 1
ATOM 1989 C C . PRO A 1 275 ? -6.677 -9.651 1.097 1.00 98.50 275 PRO A C 1
ATOM 1991 O O . PRO A 1 275 ? -6.169 -10.008 0.040 1.00 98.50 275 PRO A O 1
ATOM 1994 N N . LEU A 1 276 ? -7.974 -9.847 1.345 1.00 98.31 276 LEU A N 1
ATOM 1995 C CA . LEU A 1 276 ? -8.907 -10.417 0.367 1.00 98.31 276 LEU A CA 1
ATOM 1996 C C . LEU A 1 276 ? -9.689 -9.346 -0.409 1.00 98.31 276 LEU A C 1
ATOM 1998 O O . LEU A 1 276 ? -10.399 -9.669 -1.362 1.00 98.31 276 LEU A O 1
ATOM 2002 N N . ALA A 1 277 ? -9.572 -8.075 -0.016 1.00 98.69 277 ALA A N 1
ATOM 2003 C CA . ALA A 1 277 ? -10.434 -7.023 -0.521 1.00 98.69 277 ALA A CA 1
ATOM 2004 C C . ALA A 1 277 ? -9.939 -6.460 -1.855 1.00 98.69 277 ALA A C 1
ATOM 2006 O O . ALA A 1 277 ? -8.807 -5.988 -1.973 1.00 98.69 277 ALA A O 1
ATOM 2007 N N . SER A 1 278 ? -10.830 -6.407 -2.843 1.00 98.44 278 SER A N 1
ATOM 2008 C CA . SER A 1 278 ? -10.671 -5.504 -3.977 1.00 98.44 278 SER A CA 1
ATOM 2009 C C . SER A 1 278 ? -11.030 -4.089 -3.528 1.00 98.44 278 SER A C 1
ATOM 2011 O O . SER A 1 278 ? -12.203 -3.780 -3.293 1.00 98.44 278 SER A O 1
ATOM 2013 N N . THR A 1 279 ? -10.020 -3.234 -3.406 1.00 98.38 279 THR A N 1
ATOM 2014 C CA . THR A 1 279 ? -10.141 -1.915 -2.787 1.00 98.38 279 THR A CA 1
ATOM 2015 C C . THR A 1 279 ? -10.291 -0.808 -3.820 1.00 98.38 279 THR A C 1
ATOM 2017 O O . THR A 1 279 ? -9.469 -0.668 -4.722 1.00 98.38 279 THR A O 1
ATOM 2020 N N . GLN A 1 280 ? -11.332 0.007 -3.665 1.00 97.75 280 GLN A N 1
ATOM 2021 C CA . GLN A 1 280 ? -11.538 1.251 -4.404 1.00 97.75 280 GLN A CA 1
ATOM 2022 C C . GLN A 1 280 ? -11.175 2.426 -3.498 1.00 97.75 280 GLN A C 1
ATOM 2024 O O . GLN A 1 280 ? -11.969 2.827 -2.648 1.00 97.75 280 GLN A O 1
ATOM 2029 N N . PHE A 1 281 ? -9.979 2.975 -3.678 1.00 96.50 281 PHE A N 1
ATOM 2030 C CA . PHE A 1 281 ? -9.482 4.121 -2.934 1.00 96.50 281 PHE A CA 1
ATOM 2031 C C . PHE A 1 281 ? -9.641 5.394 -3.762 1.00 96.50 281 PHE A C 1
ATOM 2033 O O . PHE A 1 281 ? -8.714 5.851 -4.421 1.00 96.50 281 PHE A O 1
ATOM 2040 N N . GLN A 1 282 ? -10.854 5.946 -3.782 1.00 91.62 282 GLN A N 1
ATOM 2041 C CA . GLN A 1 282 ? -11.213 7.037 -4.691 1.00 91.62 282 GLN A CA 1
ATOM 2042 C C . GLN A 1 282 ? -10.390 8.304 -4.444 1.00 91.62 282 GLN A C 1
ATOM 2044 O O . GLN A 1 282 ? -9.911 8.915 -5.393 1.00 91.62 282 GLN A O 1
ATOM 2049 N N . GLN A 1 283 ? -10.262 8.694 -3.176 1.00 91.06 283 GLN A N 1
ATOM 2050 C CA . GLN A 1 283 ? -9.582 9.906 -2.727 1.00 91.06 283 GLN A CA 1
ATOM 2051 C C . GLN A 1 283 ? -9.349 9.840 -1.209 1.00 91.06 283 GLN A C 1
ATOM 2053 O O . GLN A 1 283 ? -9.928 8.994 -0.523 1.00 91.06 283 GLN A O 1
ATOM 2058 N N . GLY A 1 284 ? -8.580 10.791 -0.678 1.00 93.50 284 GLY A N 1
ATOM 2059 C CA . GLY A 1 284 ? -8.269 10.895 0.748 1.00 93.50 284 GLY A CA 1
ATOM 2060 C C . GLY A 1 284 ? -6.923 10.268 1.094 1.00 93.50 284 GLY A C 1
ATOM 2061 O O . GLY A 1 284 ? -6.126 9.982 0.203 1.00 93.50 284 GLY A O 1
ATOM 2062 N N . THR A 1 285 ? -6.680 10.070 2.388 1.00 95.25 285 THR A N 1
ATOM 2063 C CA . THR A 1 285 ? -5.381 9.604 2.893 1.00 95.25 285 THR A CA 1
ATOM 2064 C C . THR A 1 285 ? -5.560 8.476 3.899 1.00 95.25 285 THR A C 1
ATOM 2066 O O . THR A 1 285 ? -6.273 8.638 4.885 1.00 95.25 285 THR A O 1
ATOM 2069 N N . VAL A 1 286 ? -4.888 7.348 3.708 1.00 96.38 286 VAL A N 1
ATOM 2070 C CA . VAL A 1 286 ? -4.638 6.419 4.811 1.00 96.38 286 VAL A CA 1
ATOM 2071 C C . VAL A 1 286 ? -3.354 6.890 5.480 1.00 96.38 286 VAL A C 1
ATOM 2073 O O . VAL A 1 286 ? -2.284 6.781 4.892 1.00 96.38 286 VAL A O 1
ATOM 2076 N N . ASP A 1 287 ? -3.477 7.477 6.670 1.00 94.94 287 ASP A N 1
ATOM 2077 C CA . ASP A 1 287 ? -2.326 7.839 7.498 1.00 94.94 287 ASP A CA 1
ATOM 2078 C C . ASP A 1 287 ? -1.980 6.656 8.410 1.00 94.94 287 ASP A C 1
ATOM 2080 O O . ASP A 1 287 ? -2.404 6.574 9.565 1.00 94.94 287 ASP A O 1
ATOM 2084 N N . GLY A 1 288 ? -1.272 5.699 7.826 1.00 94.38 288 GLY A N 1
ATOM 2085 C CA . GLY A 1 288 ? -0.857 4.438 8.406 1.00 94.38 288 GLY A CA 1
ATOM 2086 C C . GLY A 1 288 ? -0.422 3.464 7.312 1.00 94.38 288 GLY A C 1
ATOM 2087 O O . GLY A 1 288 ? -0.107 3.832 6.183 1.00 94.38 288 GLY A O 1
ATOM 2088 N N . PHE A 1 289 ? -0.424 2.191 7.664 1.00 94.69 289 PHE A N 1
ATOM 2089 C CA . PHE A 1 289 ? -0.129 1.068 6.787 1.00 94.69 289 PHE A CA 1
ATOM 2090 C C . PHE A 1 289 ? -1.381 0.564 6.053 1.00 94.69 289 PHE A C 1
ATOM 2092 O O . PHE A 1 289 ? -2.449 0.476 6.659 1.00 94.69 289 PHE A O 1
ATOM 2099 N N . LEU A 1 290 ? -1.262 0.180 4.776 1.00 98.00 290 LEU A N 1
ATOM 2100 C CA . LEU A 1 290 ? -2.379 -0.358 3.987 1.00 98.00 290 LEU A CA 1
ATOM 2101 C C . LEU A 1 290 ? -2.015 -1.662 3.266 1.00 98.00 290 LEU A C 1
ATOM 2103 O O . LEU A 1 290 ? -1.183 -1.665 2.362 1.00 98.00 290 LEU A O 1
ATOM 2107 N N . VAL A 1 291 ? -2.726 -2.747 3.580 1.00 98.50 291 VAL A N 1
ATOM 2108 C CA . VAL A 1 291 ? -2.656 -4.014 2.834 1.00 98.50 291 VAL A CA 1
ATOM 2109 C C . VAL A 1 291 ? -4.013 -4.406 2.301 1.00 98.50 291 VAL A C 1
ATOM 2111 O O . VAL A 1 291 ? -4.989 -4.463 3.051 1.00 98.50 291 VAL A O 1
ATOM 2114 N N . VAL A 1 292 ? -4.065 -4.730 1.012 1.00 98.75 292 VAL A N 1
ATOM 2115 C CA . VAL A 1 292 ? -5.304 -5.078 0.313 1.00 98.75 292 VAL A CA 1
ATOM 2116 C C . VAL A 1 292 ? -5.106 -6.226 -0.673 1.00 98.75 292 VAL A C 1
ATOM 2118 O O . VAL A 1 292 ? -3.983 -6.551 -1.044 1.00 98.75 292 VAL A O 1
ATOM 2121 N N . GLY A 1 293 ? -6.201 -6.841 -1.119 1.00 98.62 293 GLY A N 1
ATOM 2122 C CA . GLY A 1 293 ? -6.169 -7.849 -2.180 1.00 98.62 293 GLY A CA 1
ATOM 2123 C C . GLY A 1 293 ? -5.852 -7.247 -3.549 1.00 98.62 293 GLY A C 1
ATOM 2124 O O . GLY A 1 293 ? -4.937 -7.700 -4.216 1.00 98.62 293 GLY A O 1
ATOM 2125 N N . ASN A 1 294 ? -6.585 -6.210 -3.951 1.00 98.56 294 ASN A N 1
ATOM 2126 C CA . ASN A 1 294 ? -6.262 -5.369 -5.108 1.00 98.56 294 ASN A CA 1
ATOM 2127 C C . ASN A 1 294 ? -6.451 -3.901 -4.725 1.00 98.56 294 ASN A C 1
ATOM 2129 O O . ASN A 1 294 ? -7.306 -3.601 -3.888 1.00 98.56 294 ASN A O 1
ATOM 2133 N N . LEU A 1 295 ? -5.720 -2.984 -5.356 1.00 98.50 295 LEU A N 1
ATOM 2134 C CA . LEU A 1 295 ? -5.831 -1.549 -5.094 1.00 98.50 295 LEU A CA 1
ATOM 2135 C C . LEU A 1 295 ? -6.134 -0.780 -6.378 1.00 98.50 295 LEU A C 1
ATOM 2137 O O . LEU A 1 295 ? -5.376 -0.843 -7.337 1.00 98.50 295 LEU A O 1
ATOM 2141 N N . TYR A 1 296 ? -7.207 0.001 -6.384 1.00 97.75 296 TYR A N 1
ATOM 2142 C CA . TYR A 1 296 ? -7.571 0.889 -7.488 1.00 97.75 296 TYR A CA 1
ATOM 2143 C C . TYR A 1 296 ? -7.903 2.285 -6.959 1.00 97.75 296 TYR A C 1
ATOM 2145 O O . TYR A 1 296 ? -8.299 2.428 -5.804 1.00 97.75 296 TYR A O 1
ATOM 2153 N N . GLY A 1 297 ? -7.824 3.302 -7.817 1.00 95.38 297 GLY A N 1
ATOM 2154 C CA . GLY A 1 297 ? -8.217 4.676 -7.489 1.00 95.38 297 GLY A CA 1
ATOM 2155 C C . GLY A 1 297 ? -7.026 5.626 -7.380 1.00 95.38 297 GLY A C 1
ATOM 2156 O O . GLY A 1 297 ? -6.053 5.464 -8.107 1.00 95.38 297 GLY A O 1
ATOM 2157 N N . GLY A 1 298 ? -7.122 6.653 -6.540 1.00 92.75 298 GLY A N 1
ATOM 2158 C CA . GLY A 1 298 ? -6.105 7.698 -6.434 1.00 92.75 298 GLY A CA 1
ATOM 2159 C C . GLY A 1 298 ? -5.926 8.303 -5.045 1.00 92.75 298 GLY A C 1
ATOM 2160 O O . GLY A 1 298 ? -5.607 9.479 -4.910 1.00 92.75 298 GLY A O 1
ATOM 2161 N N . GLY A 1 299 ? -6.192 7.526 -3.997 1.00 94.69 299 GLY A N 1
ATOM 2162 C CA . GLY A 1 299 ? -5.889 7.946 -2.633 1.00 94.69 299 GLY A CA 1
ATOM 2163 C C . GLY A 1 299 ? -4.391 7.958 -2.318 1.00 94.69 299 GLY A C 1
ATOM 2164 O O . GLY A 1 299 ? -3.583 7.339 -3.014 1.00 94.69 299 GLY A O 1
ATOM 2165 N N . GLN A 1 300 ? -4.045 8.648 -1.234 1.00 96.12 300 GLN A N 1
ATOM 2166 C CA . GLN A 1 300 ? -2.692 8.717 -0.692 1.00 96.12 300 GLN A CA 1
ATOM 2167 C C . GLN A 1 300 ? -2.518 7.733 0.473 1.00 96.12 300 GLN A C 1
ATOM 2169 O O . GLN A 1 300 ? -3.427 7.563 1.286 1.00 96.12 300 GLN A O 1
ATOM 2174 N N . VAL A 1 301 ? -1.342 7.125 0.601 1.00 96.38 301 VAL A N 1
ATOM 2175 C CA . VAL A 1 301 ? -0.933 6.383 1.804 1.00 96.38 301 VAL A CA 1
ATOM 2176 C C . VAL A 1 301 ? 0.311 7.047 2.385 1.00 96.38 301 VAL A C 1
ATOM 2178 O O . VAL A 1 301 ? 1.280 7.260 1.660 1.00 96.38 301 VAL A O 1
ATOM 2181 N N . SER A 1 302 ? 0.279 7.392 3.672 1.00 92.94 302 SER A N 1
ATOM 2182 C CA . SER A 1 302 ? 1.372 8.077 4.373 1.00 92.94 302 SER A CA 1
ATOM 2183 C C . SER A 1 302 ? 1.564 7.556 5.796 1.00 92.94 302 SER A C 1
ATOM 2185 O O . SER A 1 302 ? 0.664 6.942 6.350 1.00 92.94 302 SER A O 1
ATOM 2187 N N . GLY A 1 303 ? 2.706 7.855 6.427 1.00 77.81 303 GLY A N 1
ATOM 2188 C CA . GLY A 1 303 ? 2.897 7.659 7.875 1.00 77.81 303 GLY A CA 1
ATOM 2189 C C . GLY A 1 303 ? 3.068 6.205 8.332 1.00 77.81 303 GLY A C 1
ATOM 2190 O O . GLY A 1 303 ? 2.632 5.875 9.431 1.00 77.81 303 GLY A O 1
ATOM 2191 N N . GLY A 1 304 ? 3.652 5.363 7.472 1.00 72.75 304 GLY A N 1
ATOM 2192 C CA . GLY A 1 304 ? 3.609 3.901 7.538 1.00 72.75 304 GLY A CA 1
ATOM 2193 C C . GLY A 1 304 ? 4.285 3.183 8.719 1.00 72.75 304 GLY A C 1
ATOM 2194 O O . GLY A 1 304 ? 4.975 3.768 9.550 1.00 72.75 304 GLY A O 1
ATOM 2195 N N . ALA A 1 305 ? 4.096 1.858 8.661 1.00 82.50 305 ALA A N 1
ATOM 2196 C CA . ALA A 1 305 ? 4.472 0.765 9.564 1.00 82.50 305 ALA A CA 1
ATOM 2197 C C . ALA A 1 305 ? 3.536 0.503 10.760 1.00 82.50 305 ALA A C 1
ATOM 2199 O O . ALA A 1 305 ? 3.300 1.339 11.630 1.00 82.50 305 ALA A O 1
ATOM 2200 N N . PHE A 1 306 ? 3.064 -0.742 10.833 1.00 91.44 306 PHE A N 1
ATOM 2201 C CA . PHE A 1 306 ? 2.461 -1.299 12.038 1.00 91.44 306 PHE A CA 1
ATOM 2202 C C . PHE A 1 306 ? 3.564 -1.984 12.853 1.00 91.44 306 PHE A C 1
ATOM 2204 O O . PHE A 1 306 ? 4.239 -2.887 12.363 1.00 91.44 306 PHE A O 1
ATOM 2211 N N . THR A 1 307 ? 3.754 -1.549 14.097 1.00 89.31 307 THR A N 1
ATOM 2212 C CA . THR A 1 307 ? 4.836 -2.019 14.986 1.00 89.31 307 THR A CA 1
ATOM 2213 C C . THR A 1 307 ? 4.330 -2.892 16.133 1.00 89.31 307 THR A C 1
ATOM 2215 O O . THR A 1 307 ? 5.120 -3.396 16.935 1.00 89.31 307 THR A O 1
ATOM 2218 N N . GLY A 1 308 ? 3.013 -3.094 16.221 1.00 83.94 308 GLY A N 1
ATOM 2219 C CA . GLY A 1 308 ? 2.414 -3.960 17.225 1.00 83.94 308 GLY A CA 1
ATOM 2220 C C . GLY A 1 308 ? 2.847 -5.417 17.048 1.00 83.94 308 GLY A C 1
ATOM 2221 O O . GLY A 1 308 ? 2.759 -5.988 15.965 1.00 83.94 308 GLY A O 1
ATOM 2222 N N . ALA A 1 309 ? 3.286 -6.057 18.130 1.00 83.81 309 ALA A N 1
ATOM 2223 C CA . ALA A 1 309 ? 3.599 -7.480 18.098 1.00 83.81 309 ALA A CA 1
ATOM 2224 C C . ALA A 1 309 ? 2.304 -8.303 18.004 1.00 83.81 309 ALA A C 1
ATOM 2226 O O . ALA A 1 309 ? 1.507 -8.331 18.946 1.00 83.81 309 ALA A O 1
ATOM 2227 N N . ILE A 1 310 ? 2.108 -9.004 16.886 1.00 81.44 310 ILE A N 1
ATOM 2228 C CA . ILE A 1 310 ? 1.036 -9.994 16.744 1.00 81.44 310 ILE A CA 1
ATOM 2229 C C . ILE A 1 310 ? 1.573 -11.323 17.290 1.00 81.44 310 ILE A C 1
ATOM 2231 O O . ILE A 1 310 ? 2.630 -11.777 16.852 1.00 81.44 310 ILE A O 1
ATOM 2235 N N . PRO A 1 311 ? 0.914 -11.952 18.282 1.00 74.62 311 PRO A N 1
ATOM 2236 C CA . PRO A 1 311 ? 1.379 -13.222 18.824 1.00 74.62 311 PRO A CA 1
ATOM 2237 C C . PRO A 1 311 ? 1.450 -14.283 17.728 1.00 74.62 311 PRO A C 1
ATOM 2239 O O . PRO A 1 311 ? 0.444 -14.538 17.089 1.00 74.62 311 PRO A O 1
ATOM 2242 N N . GLU A 1 312 ? 2.589 -14.942 17.542 1.00 62.75 312 GLU A N 1
ATOM 2243 C CA . GLU A 1 312 ? 2.739 -16.006 16.539 1.00 62.75 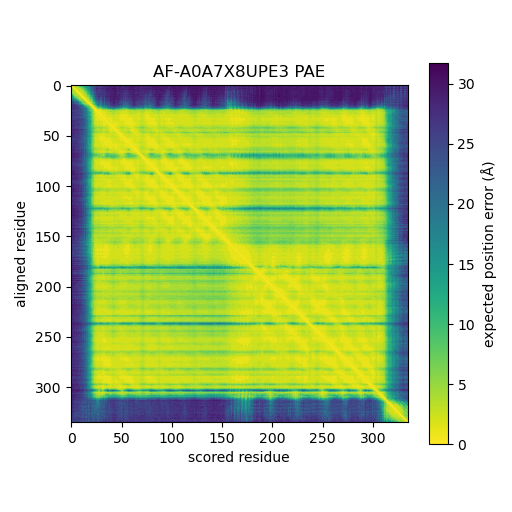312 GLU A CA 1
ATOM 2244 C C . GLU A 1 312 ? 1.882 -17.251 16.878 1.00 62.75 312 GLU A C 1
ATOM 2246 O O . GLU A 1 312 ? 1.897 -17.718 18.027 1.00 62.75 312 GLU A O 1
ATOM 2251 N N . PRO A 1 313 ? 1.187 -17.876 15.907 1.00 50.47 313 PRO A N 1
ATOM 2252 C CA . PRO A 1 313 ? 0.297 -19.013 16.161 1.00 50.47 313 PRO A CA 1
ATOM 2253 C C . PRO A 1 313 ? 1.065 -20.316 16.457 1.00 50.47 313 PRO A C 1
ATOM 2255 O O . PRO A 1 313 ? 0.564 -21.233 17.120 1.00 50.47 313 PRO A O 1
ATOM 2258 N N . VAL A 1 314 ? 2.314 -20.417 15.998 1.00 52.59 314 VAL A N 1
ATOM 2259 C CA . VAL A 1 314 ? 3.115 -21.651 16.062 1.00 52.59 314 VAL A CA 1
ATOM 2260 C C . VAL A 1 314 ? 3.778 -21.900 17.415 1.00 52.59 314 VAL A C 1
ATOM 2262 O O . VAL A 1 314 ? 3.995 -23.061 17.775 1.00 52.59 314 VAL A O 1
ATOM 2265 N N . THR A 1 315 ? 4.034 -20.867 18.220 1.00 51.72 315 THR A N 1
ATOM 2266 C CA . THR A 1 315 ? 4.717 -21.028 19.515 1.00 51.72 315 THR A CA 1
ATOM 2267 C C . THR A 1 315 ? 3.853 -21.806 20.507 1.00 51.72 315 THR A C 1
ATOM 2269 O O . THR A 1 315 ? 4.348 -22.692 21.201 1.00 51.72 315 THR A O 1
ATOM 2272 N N . SER A 1 316 ? 2.540 -21.576 20.508 1.00 48.00 316 SER A N 1
ATOM 2273 C CA . SER A 1 316 ? 1.589 -22.283 21.377 1.00 48.00 316 SER A CA 1
ATOM 2274 C C . SER A 1 316 ? 1.446 -23.762 21.003 1.00 48.00 316 SER A C 1
ATOM 2276 O O . SER A 1 316 ? 1.384 -24.632 21.874 1.00 48.00 316 SER A O 1
ATOM 2278 N N . SER A 1 317 ? 1.466 -24.063 19.704 1.00 47.72 317 SER A N 1
ATOM 2279 C CA . SER A 1 317 ? 1.320 -25.420 19.165 1.00 47.72 317 SER A CA 1
ATOM 2280 C C . SER A 1 317 ? 2.580 -26.267 19.385 1.00 47.72 317 SER A C 1
ATOM 2282 O O . SER A 1 317 ? 2.491 -27.424 19.804 1.00 47.72 317 SER A O 1
ATOM 2284 N N . LEU A 1 318 ? 3.766 -25.682 19.179 1.00 53.47 318 LEU A N 1
ATOM 2285 C CA . LEU A 1 318 ? 5.057 -26.323 19.456 1.00 53.47 318 LEU A CA 1
ATOM 2286 C C . LEU A 1 318 ? 5.295 -26.517 20.957 1.00 53.47 318 LEU A C 1
ATOM 2288 O O . LEU A 1 318 ? 5.779 -27.576 21.360 1.00 53.47 318 LEU A O 1
ATOM 2292 N N . LEU A 1 319 ? 4.901 -25.555 21.797 1.00 54.78 319 LEU A N 1
ATOM 2293 C CA . LEU A 1 319 ? 4.989 -25.696 23.251 1.00 54.78 319 LEU A CA 1
ATOM 2294 C C . LEU A 1 319 ? 4.029 -26.779 23.765 1.00 54.78 319 LEU A C 1
ATOM 2296 O O . LEU A 1 319 ? 4.416 -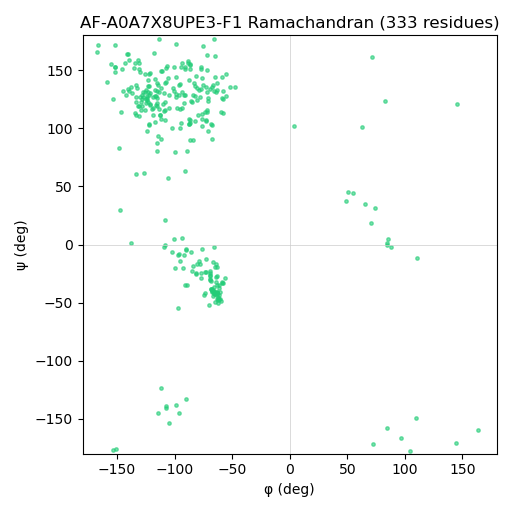27.588 24.607 1.00 54.78 319 LEU A O 1
ATOM 2300 N N . ALA A 1 320 ? 2.811 -26.864 23.218 1.00 53.53 320 ALA A N 1
ATOM 2301 C CA . ALA A 1 320 ? 1.855 -27.920 23.547 1.00 53.53 320 ALA A CA 1
ATOM 2302 C C . ALA A 1 320 ? 2.341 -29.311 23.096 1.00 53.53 320 ALA A C 1
ATOM 2304 O O . ALA A 1 320 ? 2.246 -30.280 23.856 1.00 53.53 320 ALA A O 1
ATOM 2305 N N . ALA A 1 321 ? 2.927 -29.420 21.900 1.00 54.66 321 ALA A N 1
ATOM 2306 C CA . ALA A 1 321 ? 3.523 -30.662 21.410 1.00 54.66 321 ALA A CA 1
ATOM 2307 C C . ALA A 1 321 ? 4.741 -31.091 22.252 1.00 54.66 321 ALA A C 1
ATOM 2309 O O . ALA A 1 321 ? 4.856 -32.263 22.625 1.00 54.66 321 ALA A O 1
ATOM 2310 N N . ALA A 1 322 ? 5.613 -30.148 22.623 1.00 54.50 322 ALA A N 1
ATOM 2311 C CA . ALA A 1 322 ? 6.756 -30.395 23.500 1.00 54.50 322 ALA A CA 1
ATOM 2312 C C . ALA A 1 322 ? 6.319 -30.787 24.924 1.00 54.50 322 ALA A C 1
ATOM 2314 O O . ALA A 1 322 ? 6.860 -31.735 25.498 1.00 54.50 322 ALA A O 1
ATOM 2315 N N . ALA A 1 323 ? 5.294 -30.130 25.475 1.00 59.66 323 ALA A N 1
ATOM 2316 C CA . ALA A 1 323 ? 4.714 -30.467 26.773 1.00 59.66 323 ALA A CA 1
ATOM 2317 C C . ALA A 1 323 ? 4.084 -31.871 26.773 1.00 59.66 323 ALA A C 1
ATOM 2319 O O . ALA A 1 323 ? 4.307 -32.648 27.705 1.00 59.66 323 ALA A O 1
ATOM 2320 N N . MET A 1 324 ? 3.368 -32.251 25.708 1.00 61.50 324 MET A N 1
ATOM 2321 C CA . MET A 1 324 ? 2.827 -33.606 25.562 1.00 61.50 324 MET A CA 1
ATOM 2322 C C . MET A 1 324 ? 3.922 -34.671 25.415 1.00 61.50 324 MET A C 1
ATOM 2324 O O . MET A 1 324 ? 3.816 -35.738 26.023 1.00 61.50 324 MET A O 1
ATOM 2328 N N . LEU A 1 325 ? 4.999 -34.395 24.673 1.00 61.66 325 LEU A N 1
ATOM 2329 C CA . LEU A 1 325 ? 6.158 -35.293 24.563 1.00 61.66 325 LEU A CA 1
ATOM 2330 C C . LEU A 1 325 ? 6.871 -35.490 25.912 1.00 61.66 325 LEU A C 1
ATOM 2332 O O . LEU A 1 325 ? 7.223 -36.620 26.262 1.00 61.66 325 LEU A O 1
ATOM 2336 N N . LEU A 1 326 ? 7.021 -34.427 26.708 1.00 62.88 326 LEU A N 1
ATOM 2337 C CA . LEU A 1 326 ? 7.600 -34.496 28.055 1.00 62.88 326 LEU A CA 1
ATOM 2338 C C . LEU A 1 326 ? 6.709 -35.277 29.035 1.00 62.88 326 LEU A C 1
ATOM 2340 O O . LEU A 1 326 ? 7.215 -36.100 29.805 1.00 62.88 326 LEU A O 1
ATOM 2344 N N . LEU A 1 327 ? 5.386 -35.101 28.970 1.00 67.06 327 LEU A N 1
ATOM 2345 C CA . LEU A 1 327 ? 4.429 -35.874 29.771 1.00 67.06 327 LEU A CA 1
ATOM 2346 C C . LEU A 1 327 ? 4.422 -37.364 29.394 1.00 67.06 327 LEU A C 1
ATOM 2348 O O . LEU A 1 327 ? 4.331 -38.222 30.275 1.00 67.06 327 LEU A O 1
ATOM 2352 N N . ARG A 1 328 ? 4.586 -37.696 28.106 1.00 62.28 328 ARG A N 1
ATOM 2353 C CA . ARG A 1 328 ? 4.669 -39.090 27.637 1.00 62.28 328 ARG A CA 1
ATOM 2354 C C . ARG A 1 328 ? 5.948 -39.781 28.120 1.00 62.28 328 ARG A C 1
ATOM 2356 O O . ARG A 1 328 ? 5.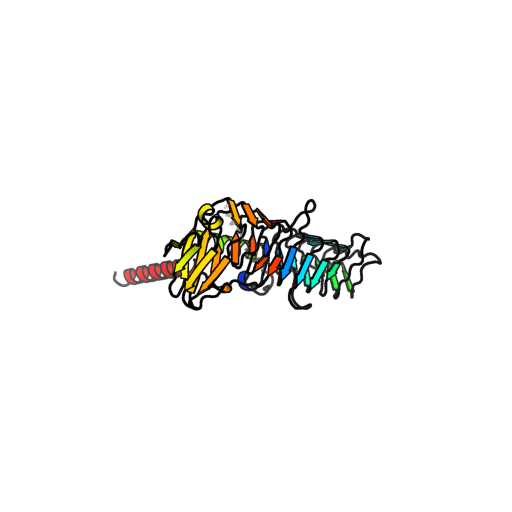885 -40.925 28.563 1.00 62.28 328 ARG A O 1
ATOM 2363 N N . ARG A 1 329 ? 7.082 -39.069 28.125 1.00 59.25 329 ARG A N 1
ATOM 2364 C CA . ARG A 1 329 ? 8.387 -39.597 28.564 1.00 59.25 329 ARG A CA 1
ATOM 2365 C C . ARG A 1 329 ? 8.456 -39.858 30.073 1.00 59.25 329 ARG A C 1
ATOM 2367 O O . ARG A 1 329 ? 9.143 -40.779 30.507 1.00 59.25 329 ARG A O 1
ATOM 2374 N N . ARG A 1 330 ? 7.708 -39.097 30.880 1.00 56.72 330 ARG A N 1
ATOM 2375 C CA . ARG A 1 330 ? 7.623 -39.298 32.338 1.00 56.72 330 ARG A CA 1
ATOM 2376 C C . ARG A 1 330 ? 6.816 -40.545 32.720 1.00 56.72 330 ARG A C 1
ATOM 2378 O O . ARG A 1 330 ? 7.034 -41.107 33.788 1.00 56.72 330 ARG A O 1
ATOM 2385 N N . ARG A 1 331 ? 5.913 -41.001 31.845 1.00 54.62 331 ARG A N 1
ATOM 2386 C CA . ARG A 1 331 ? 5.068 -42.182 32.081 1.00 54.62 331 ARG A CA 1
ATOM 2387 C C . ARG A 1 331 ? 5.787 -43.504 31.790 1.00 54.62 331 ARG A C 1
ATOM 2389 O O . ARG A 1 331 ? 5.450 -44.502 32.405 1.00 54.62 331 ARG A O 1
ATOM 2396 N N . THR A 1 332 ? 6.795 -43.495 30.918 1.00 53.78 332 THR A N 1
ATOM 2397 C CA . THR A 1 332 ? 7.591 -44.680 30.543 1.00 53.78 332 THR A CA 1
ATOM 2398 C C . THR A 1 332 ? 8.772 -44.984 31.470 1.00 53.78 332 THR A C 1
ATOM 2400 O O . THR A 1 332 ? 9.427 -45.996 31.278 1.00 53.78 332 THR A O 1
ATOM 2403 N N . ILE A 1 333 ? 9.086 -44.120 32.444 1.00 57.81 333 ILE A N 1
ATOM 2404 C CA . ILE A 1 333 ? 10.192 -44.344 33.403 1.00 57.81 333 ILE A CA 1
ATOM 2405 C C . ILE A 1 333 ? 9.686 -44.977 34.718 1.00 57.81 333 ILE A C 1
ATOM 2407 O O . ILE A 1 333 ? 10.474 -45.513 35.488 1.00 57.81 333 ILE A O 1
ATOM 2411 N N . ASN A 1 334 ? 8.368 -44.974 34.954 1.00 51.59 334 ASN A N 1
ATOM 2412 C CA . ASN A 1 334 ? 7.741 -45.501 36.174 1.00 51.59 334 ASN A CA 1
ATOM 2413 C C . ASN A 1 334 ? 6.971 -46.822 35.951 1.00 51.59 334 ASN A C 1
ATOM 2415 O O . ASN A 1 334 ? 6.082 -47.150 36.738 1.00 51.59 334 ASN A O 1
ATOM 2419 N N . SER A 1 335 ? 7.280 -47.553 34.880 1.00 48.81 335 SER A N 1
ATOM 2420 C CA . SER A 1 335 ? 6.730 -48.876 34.539 1.00 48.81 335 SER A CA 1
ATOM 2421 C C . SER A 1 335 ? 7.863 -49.823 34.196 1.00 48.81 335 SER A C 1
ATOM 2423 O O . SER A 1 335 ? 7.829 -50.974 34.671 1.00 48.81 335 SER A O 1
#